Protein AF-A0A380MYH3-F1 (afdb_monomer_lite)

Foldseek 3Di:
DEDAPAVVVLVVVCVVLPPPDDPDPRFDKDFDFDFQFWAKWWDADPVRFIDMDIDTYTHDTQWMDGRNDTSDHDDDDPPPDFDKDWFFWWWQADDLVQQKTWIWGFHDDPVDTDTHIAIEHEDSVLFVVVVVCVVVVQGHHHPVCVVPHFTKTFTFIWGDWDKDWDADPVRDIGIHIYTYTPFTPWIDTHPDTDDNDDDPD

Organism: NCBI:txid279832

Structure (mmCIF, N/CA/C/O backbone):
data_AF-A0A380MYH3-F1
#
_entry.id   AF-A0A380MYH3-F1
#
loop_
_atom_site.group_PDB
_atom_site.id
_atom_site.type_symbol
_atom_site.label_atom_id
_atom_site.label_alt_id
_atom_site.label_comp_id
_atom_site.label_asym_id
_atom_site.label_entity_id
_atom_site.label_seq_id
_atom_site.pdbx_PDB_ins_code
_atom_site.Cartn_x
_atom_site.Cartn_y
_atom_site.Cartn_z
_atom_site.occupancy
_atom_site.B_iso_or_equiv
_atom_site.auth_seq_id
_atom_site.auth_comp_id
_atom_site.auth_asym_id
_atom_site.auth_atom_id
_atom_site.pdbx_PDB_model_num
ATOM 1 N N . MET A 1 1 ? 15.219 -2.018 -4.550 1.00 61.03 1 MET A N 1
ATOM 2 C CA . MET A 1 1 ? 16.222 -3.069 -4.838 1.00 61.03 1 MET A CA 1
ATOM 3 C C . MET A 1 1 ? 15.562 -4.104 -5.730 1.00 61.03 1 MET A C 1
ATOM 5 O O . MET A 1 1 ? 14.463 -4.538 -5.410 1.00 61.03 1 MET A O 1
ATOM 9 N N . VAL A 1 2 ? 16.173 -4.484 -6.849 1.00 66.88 2 VAL A N 1
ATOM 10 C CA . VAL A 1 2 ? 15.647 -5.590 -7.664 1.00 66.88 2 VAL A CA 1
ATOM 11 C C . VAL A 1 2 ? 16.083 -6.882 -6.988 1.00 66.88 2 VAL A C 1
ATOM 13 O O . VAL A 1 2 ? 17.277 -7.057 -6.760 1.00 66.88 2 VAL A O 1
ATOM 16 N N . ALA A 1 3 ? 15.154 -7.757 -6.607 1.00 70.75 3 ALA A N 1
ATOM 17 C CA . ALA A 1 3 ? 15.510 -9.034 -5.979 1.00 70.75 3 ALA A CA 1
ATOM 18 C C . ALA A 1 3 ? 15.224 -10.222 -6.889 1.00 70.75 3 ALA A C 1
ATOM 20 O O . ALA A 1 3 ? 16.013 -11.164 -6.895 1.00 70.75 3 ALA A O 1
ATOM 21 N N . GLY A 1 4 ? 14.152 -10.161 -7.681 1.00 74.38 4 GLY A N 1
ATOM 22 C CA . GLY A 1 4 ? 13.828 -11.222 -8.623 1.00 74.38 4 GLY A CA 1
ATOM 23 C C . GLY A 1 4 ? 14.880 -11.344 -9.718 1.00 74.38 4 GLY A C 1
ATOM 24 O O . GLY A 1 4 ? 15.208 -10.364 -10.389 1.00 74.38 4 GLY A O 1
ATOM 25 N N . GLN A 1 5 ? 15.408 -12.555 -9.901 1.00 79.44 5 GLN A N 1
ATOM 26 C CA . GLN A 1 5 ? 16.371 -12.852 -10.964 1.00 79.44 5 GLN A CA 1
ATOM 27 C C . GLN A 1 5 ? 15.829 -12.543 -12.371 1.00 79.44 5 GLN A C 1
ATOM 29 O O . GLN A 1 5 ? 16.578 -11.940 -13.141 1.00 79.44 5 GLN A O 1
ATOM 34 N N . PRO A 1 6 ? 14.556 -12.844 -12.711 1.00 81.06 6 PRO A N 1
ATOM 35 C CA . PRO A 1 6 ? 13.993 -12.470 -14.011 1.00 81.06 6 PRO A CA 1
ATOM 36 C C . PRO A 1 6 ? 14.033 -10.956 -14.250 1.00 81.06 6 PRO A C 1
ATOM 38 O O . PRO A 1 6 ? 14.596 -10.500 -15.244 1.00 81.06 6 PRO A O 1
ATOM 41 N N . ALA A 1 7 ? 13.553 -10.166 -13.282 1.00 83.81 7 ALA A N 1
ATOM 42 C CA . ALA A 1 7 ? 13.569 -8.708 -13.371 1.00 83.81 7 ALA A CA 1
ATOM 43 C C . ALA A 1 7 ? 14.996 -8.145 -13.478 1.00 83.81 7 ALA A C 1
ATOM 45 O O . ALA A 1 7 ? 15.236 -7.222 -14.251 1.00 83.81 7 ALA A O 1
ATOM 46 N N . LYS A 1 8 ? 15.969 -8.709 -12.744 1.00 85.38 8 LYS A N 1
ATOM 47 C CA . LYS A 1 8 ? 17.379 -8.297 -12.857 1.00 85.38 8 LYS A CA 1
ATOM 48 C C . LYS A 1 8 ? 17.917 -8.517 -14.264 1.00 85.38 8 LYS A C 1
ATOM 50 O O . LYS A 1 8 ? 18.522 -7.602 -14.811 1.00 85.38 8 LYS A O 1
ATOM 55 N N . ARG A 1 9 ? 17.726 -9.714 -14.826 1.00 86.88 9 ARG A N 1
ATOM 56 C CA . ARG A 1 9 ? 18.254 -10.065 -16.151 1.00 86.88 9 ARG A CA 1
ATOM 57 C C . ARG A 1 9 ? 17.672 -9.164 -17.234 1.00 86.88 9 ARG A C 1
ATOM 59 O O . ARG A 1 9 ? 18.447 -8.607 -18.001 1.00 86.88 9 ARG A O 1
ATOM 66 N N . LEU A 1 10 ? 16.354 -8.959 -17.224 1.00 88.06 10 LEU A N 1
ATOM 67 C CA . LEU A 1 10 ? 15.679 -8.072 -18.172 1.00 88.06 10 LEU A CA 1
ATOM 68 C C . LEU A 1 10 ? 16.178 -6.625 -18.066 1.00 88.06 10 LEU A C 1
ATOM 70 O O . LEU A 1 10 ? 16.491 -5.991 -19.066 1.00 88.06 10 LEU A O 1
ATOM 74 N N . LEU A 1 11 ? 16.288 -6.084 -16.850 1.00 89.19 11 LEU A N 1
ATOM 75 C CA . LEU A 1 11 ? 16.780 -4.717 -16.684 1.00 89.19 11 LEU A CA 1
ATOM 76 C C . LEU A 1 11 ? 18.230 -4.588 -17.162 1.00 89.19 11 LEU A C 1
ATOM 78 O O . LEU A 1 11 ? 18.553 -3.625 -17.848 1.00 89.19 11 LEU A O 1
ATOM 82 N N . TRP A 1 12 ? 19.095 -5.556 -16.856 1.00 89.62 12 TRP A N 1
ATOM 83 C CA . TRP A 1 12 ? 20.488 -5.536 -17.305 1.00 89.62 12 TRP A CA 1
ATOM 84 C C . TRP A 1 12 ? 20.651 -5.702 -18.817 1.00 89.62 12 TRP A C 1
ATOM 86 O O . TRP A 1 12 ? 21.539 -5.062 -19.376 1.00 89.62 12 TRP A O 1
ATOM 96 N N . SER A 1 13 ? 19.803 -6.482 -19.496 1.00 91.00 13 SER A N 1
ATOM 97 C CA . SER A 1 13 ? 19.830 -6.556 -20.965 1.00 91.00 13 SER A CA 1
ATOM 98 C C . SER A 1 13 ? 19.426 -5.237 -21.630 1.00 91.00 13 SER A C 1
ATOM 100 O O . SER A 1 13 ? 19.755 -5.013 -22.786 1.00 91.00 13 SER A O 1
ATOM 102 N N . LEU A 1 14 ? 18.755 -4.344 -20.896 1.00 91.69 14 LEU A N 1
ATOM 103 C CA . LEU A 1 14 ? 18.306 -3.032 -21.368 1.00 91.69 14 LEU A CA 1
ATOM 104 C C . LEU A 1 14 ? 19.184 -1.876 -20.875 1.00 91.69 14 LEU A C 1
ATOM 106 O O . LEU A 1 14 ? 18.759 -0.723 -20.927 1.00 91.69 14 LEU A O 1
ATOM 110 N N . LYS A 1 15 ? 20.400 -2.163 -20.391 1.00 89.00 15 LYS A N 1
ATOM 111 C CA . LYS A 1 15 ? 21.307 -1.174 -19.785 1.00 89.00 15 LYS A CA 1
ATOM 112 C C . LYS A 1 15 ? 21.532 0.067 -20.652 1.00 89.00 15 LYS A C 1
ATOM 114 O O . LYS A 1 15 ? 21.560 1.175 -20.128 1.00 89.00 15 LYS A O 1
ATOM 119 N N . GLU A 1 16 ? 21.665 -0.109 -21.962 1.00 87.25 16 GLU A N 1
ATOM 120 C CA . GLU A 1 16 ? 21.898 0.993 -22.907 1.00 87.25 16 GLU A CA 1
ATOM 121 C C . GLU A 1 16 ? 20.680 1.912 -23.067 1.00 87.25 16 GLU A C 1
ATOM 123 O O . GLU A 1 16 ? 20.828 3.086 -23.392 1.00 87.25 16 GLU A O 1
ATOM 128 N N . ARG A 1 17 ? 19.477 1.402 -22.776 1.00 87.19 17 ARG A N 1
ATOM 129 C CA . ARG A 1 17 ? 18.209 2.143 -22.851 1.00 87.19 17 ARG A CA 1
ATOM 130 C C . ARG A 1 17 ? 17.768 2.712 -21.504 1.00 87.19 17 ARG A C 1
ATOM 132 O O . ARG A 1 17 ? 16.675 3.273 -21.418 1.00 87.19 17 ARG A O 1
ATOM 139 N N . TRP A 1 18 ? 18.557 2.526 -20.440 1.00 87.06 18 TRP A N 1
ATOM 140 C CA . TRP A 1 18 ? 18.185 3.008 -19.112 1.00 87.06 18 TRP A CA 1
ATOM 141 C C . TRP A 1 18 ? 17.932 4.518 -19.131 1.00 87.06 18 TRP A C 1
ATOM 143 O O . TRP A 1 18 ? 18.702 5.254 -19.758 1.00 87.06 18 TRP A O 1
ATOM 153 N N . PRO A 1 19 ? 16.890 4.996 -18.423 1.00 80.25 19 PRO A N 1
ATOM 154 C CA . PRO A 1 19 ? 16.614 6.420 -18.339 1.00 80.25 19 PRO A CA 1
ATOM 155 C C . PRO A 1 19 ? 17.842 7.181 -17.832 1.00 80.25 19 PRO A C 1
ATOM 157 O O . PRO A 1 19 ? 18.358 6.888 -16.753 1.00 80.25 19 PRO A O 1
ATOM 160 N N . GLN A 1 20 ? 18.274 8.201 -18.573 1.00 80.19 20 GLN A N 1
ATOM 161 C CA . GLN A 1 20 ? 19.456 9.012 -18.238 1.00 80.19 20 GLN A CA 1
ATOM 162 C C . GLN A 1 20 ? 19.175 10.078 -17.157 1.00 80.19 20 GLN A C 1
ATOM 164 O O . GLN A 1 20 ? 19.931 11.029 -16.983 1.00 80.19 20 GLN A O 1
ATOM 169 N N . GLY A 1 21 ? 18.073 9.928 -16.416 1.00 67.56 21 GLY A N 1
ATOM 170 C CA . GLY A 1 21 ? 17.646 10.837 -15.354 1.00 67.56 21 GLY A CA 1
ATOM 171 C C . GLY A 1 21 ? 16.448 11.718 -15.717 1.00 67.56 21 GLY A C 1
ATOM 172 O O . GLY A 1 21 ? 15.870 11.634 -16.805 1.00 67.56 21 GLY A O 1
ATOM 173 N N . PHE A 1 22 ? 16.057 12.549 -14.749 1.00 56.47 22 PHE A N 1
ATOM 174 C CA . PHE A 1 22 ? 14.926 13.476 -14.841 1.00 56.47 22 PHE A CA 1
ATOM 175 C C . PHE A 1 22 ? 15.184 14.521 -15.947 1.00 56.47 22 PHE A C 1
ATOM 177 O O . PHE A 1 22 ? 16.278 15.075 -16.001 1.00 56.47 22 PHE A O 1
ATOM 184 N N . ASN A 1 23 ? 14.195 14.794 -16.808 1.00 59.06 23 ASN A N 1
ATOM 185 C CA . ASN A 1 23 ? 14.266 15.698 -17.979 1.00 59.06 23 ASN A CA 1
ATOM 186 C C . ASN A 1 23 ? 15.130 15.238 -19.171 1.00 59.06 23 ASN A C 1
ATOM 188 O O . ASN A 1 23 ? 15.374 16.027 -20.083 1.00 59.06 23 ASN A O 1
ATOM 192 N N . SER A 1 24 ? 15.583 13.985 -19.208 1.00 66.81 24 SER A N 1
ATOM 193 C CA . SER A 1 24 ? 16.187 13.440 -20.430 1.00 66.81 24 SER A CA 1
ATOM 194 C C . SER A 1 24 ? 15.117 13.212 -21.510 1.00 66.81 24 SER A C 1
ATOM 196 O O . SER A 1 24 ? 13.992 12.835 -21.188 1.00 66.81 24 SER A O 1
ATOM 198 N N . GLN A 1 25 ? 15.467 13.371 -22.792 1.00 70.88 25 GLN A N 1
ATOM 199 C CA . GLN A 1 25 ? 14.616 12.959 -23.929 1.00 70.88 25 GLN A CA 1
ATOM 200 C C . GLN A 1 25 ? 14.564 11.426 -24.102 1.00 70.88 25 GLN A C 1
ATOM 202 O O . GLN A 1 25 ? 14.269 10.930 -25.184 1.00 70.88 25 GLN A O 1
ATOM 207 N N . SER A 1 26 ? 14.898 10.670 -23.051 1.00 76.06 26 SER A N 1
ATOM 208 C CA . SER A 1 26 ? 14.822 9.213 -23.067 1.00 76.06 26 SER A CA 1
ATOM 209 C C . SER A 1 26 ? 13.379 8.787 -23.307 1.00 76.06 26 SER A C 1
ATOM 211 O O . SER A 1 26 ? 12.451 9.407 -22.777 1.00 76.06 26 SER A O 1
ATOM 213 N N . ASP A 1 27 ? 13.196 7.682 -24.022 1.00 83.75 27 ASP A N 1
ATOM 214 C CA . ASP A 1 27 ? 11.885 7.059 -24.143 1.00 83.75 27 ASP A CA 1
ATOM 215 C C . ASP A 1 27 ? 11.264 6.825 -22.762 1.00 83.75 27 ASP A C 1
ATOM 217 O O . ASP A 1 27 ? 11.937 6.437 -21.801 1.00 83.75 27 ASP A O 1
ATOM 221 N N . ARG A 1 28 ? 9.952 7.039 -22.656 1.00 83.88 28 ARG A N 1
ATOM 222 C CA . ARG A 1 28 ? 9.216 6.775 -21.419 1.00 83.88 28 ARG A CA 1
ATOM 223 C C . ARG A 1 28 ? 9.118 5.270 -21.188 1.00 83.88 28 ARG A C 1
ATOM 225 O O . ARG A 1 28 ? 8.611 4.545 -22.039 1.00 83.88 28 ARG A O 1
ATOM 232 N N . TRP A 1 29 ? 9.533 4.818 -20.009 1.00 87.31 29 TRP A N 1
ATOM 233 C CA . TRP A 1 29 ? 9.337 3.439 -19.568 1.00 87.31 29 TRP A CA 1
ATOM 234 C C . TRP A 1 29 ? 8.008 3.321 -18.819 1.00 87.31 29 TRP A C 1
ATOM 236 O O . TRP A 1 29 ? 7.754 4.075 -17.879 1.00 87.31 29 TRP A O 1
ATOM 246 N N . THR A 1 30 ? 7.175 2.362 -19.212 1.00 85.12 30 THR A N 1
ATOM 247 C CA . THR A 1 30 ? 5.939 1.991 -18.512 1.00 85.12 30 THR A CA 1
ATOM 248 C C . THR A 1 30 ? 5.978 0.495 -18.256 1.00 85.12 30 THR A C 1
ATOM 250 O O . THR A 1 30 ? 6.278 -0.270 -19.165 1.00 85.12 30 THR A O 1
ATOM 253 N N . ALA A 1 31 ? 5.708 0.061 -17.027 1.00 84.88 31 ALA A N 1
ATOM 254 C CA . ALA A 1 31 ? 5.837 -1.342 -16.660 1.00 84.88 31 ALA A CA 1
ATOM 255 C C . ALA A 1 31 ? 4.674 -1.808 -15.790 1.00 84.88 31 ALA A C 1
ATOM 257 O O . ALA A 1 31 ? 4.249 -1.103 -14.876 1.00 84.88 31 ALA A O 1
ATOM 258 N N . ASP A 1 32 ? 4.235 -3.032 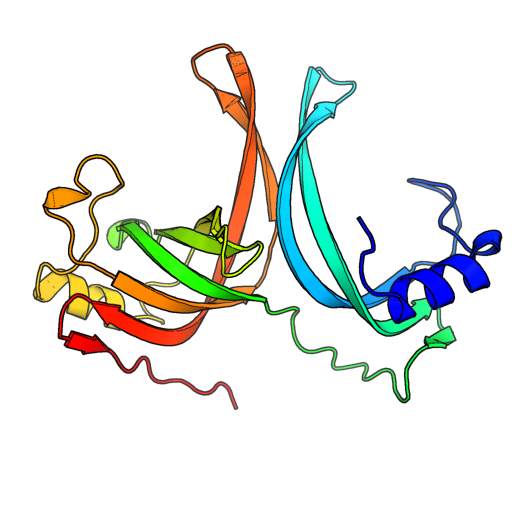-16.052 1.00 83.56 32 ASP A N 1
ATOM 259 C CA . ASP A 1 32 ? 3.407 -3.821 -15.156 1.00 83.56 32 ASP A CA 1
ATOM 260 C C . ASP A 1 32 ? 4.333 -4.696 -14.302 1.00 83.56 32 ASP A C 1
ATOM 262 O O . ASP A 1 32 ? 5.100 -5.512 -14.826 1.00 83.56 32 ASP A O 1
ATOM 266 N N . ILE A 1 33 ? 4.309 -4.493 -12.985 1.00 83.56 33 ILE A N 1
ATOM 267 C CA . ILE A 1 33 ? 5.290 -5.067 -12.067 1.00 83.56 33 ILE A CA 1
ATOM 268 C C . ILE A 1 33 ? 4.640 -5.776 -10.887 1.00 83.56 33 ILE A C 1
ATOM 270 O O . ILE A 1 33 ? 3.653 -5.318 -10.321 1.00 83.56 33 ILE A O 1
ATOM 274 N N . ASN A 1 34 ? 5.297 -6.843 -10.438 1.00 80.88 34 ASN A N 1
ATOM 275 C CA . ASN A 1 34 ? 5.034 -7.445 -9.139 1.00 80.88 34 ASN A CA 1
ATOM 276 C C . ASN A 1 34 ? 6.088 -6.954 -8.150 1.00 80.88 34 ASN A C 1
ATOM 278 O O . ASN A 1 34 ? 7.293 -7.165 -8.346 1.00 80.88 34 ASN A O 1
ATOM 282 N N . ILE A 1 35 ? 5.633 -6.342 -7.061 1.00 80.25 35 ILE A N 1
ATOM 283 C CA . ILE A 1 35 ? 6.483 -5.980 -5.930 1.00 80.25 35 ILE A CA 1
ATOM 284 C C . ILE A 1 35 ? 6.247 -6.945 -4.774 1.00 80.25 35 ILE A C 1
ATOM 286 O O . 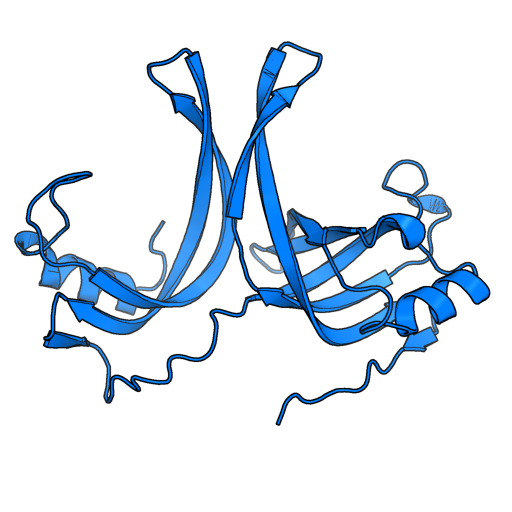ILE A 1 35 ? 5.135 -7.399 -4.538 1.00 80.25 35 ILE A O 1
ATOM 290 N N . GLY A 1 36 ? 7.321 -7.277 -4.069 1.00 76.31 36 GLY A N 1
ATOM 291 C CA . GLY A 1 36 ? 7.302 -8.193 -2.930 1.00 76.31 36 GLY A CA 1
ATOM 292 C C . GLY A 1 36 ? 7.603 -7.518 -1.607 1.00 76.31 36 GLY A C 1
ATOM 293 O O . GLY A 1 36 ? 7.840 -8.228 -0.639 1.00 76.31 36 GLY A O 1
ATOM 294 N N . SER A 1 37 ? 7.754 -6.196 -1.620 1.00 79.88 37 SER A N 1
ATOM 295 C CA . SER A 1 37 ? 7.904 -5.343 -0.446 1.00 79.88 37 SER A CA 1
ATOM 296 C C . SER A 1 37 ? 7.643 -3.898 -0.863 1.00 79.88 37 SER A C 1
ATOM 298 O O . SER A 1 37 ? 7.995 -3.516 -1.989 1.00 79.88 37 SER A O 1
ATOM 300 N N . LEU A 1 38 ? 7.082 -3.096 0.037 1.00 86.56 38 LEU A N 1
ATOM 301 C CA . LEU A 1 38 ? 6.830 -1.674 -0.181 1.00 86.56 38 LEU A CA 1
ATOM 302 C C . LEU A 1 38 ? 7.281 -0.899 1.053 1.00 86.56 38 LEU A C 1
ATOM 304 O O . LEU A 1 38 ? 6.895 -1.202 2.173 1.00 86.56 38 LEU A O 1
ATOM 308 N N . SER A 1 39 ? 8.088 0.131 0.843 1.00 88.50 39 SER A N 1
ATOM 309 C CA . SER A 1 39 ? 8.558 1.027 1.892 1.00 88.50 39 SER A CA 1
ATOM 310 C C . SER A 1 39 ? 8.696 2.450 1.364 1.00 88.50 39 SER A C 1
ATOM 312 O O . SER A 1 39 ? 8.434 2.737 0.195 1.00 88.50 39 SER A O 1
ATOM 314 N N . VAL A 1 40 ? 9.084 3.377 2.233 1.00 92.75 40 VAL A N 1
ATOM 315 C CA . VAL A 1 40 ? 9.269 4.781 1.868 1.00 92.75 40 VAL A CA 1
ATOM 316 C C . VAL A 1 40 ? 10.518 5.331 2.530 1.00 92.75 40 VAL A C 1
ATOM 318 O O . VAL A 1 40 ? 10.883 4.925 3.631 1.00 92.75 40 VAL A O 1
ATOM 321 N N . ALA A 1 41 ? 11.188 6.259 1.856 1.00 92.88 41 ALA A N 1
ATOM 322 C CA . ALA A 1 41 ? 12.277 7.019 2.448 1.00 92.88 41 ALA A CA 1
ATOM 323 C C . ALA A 1 41 ? 12.114 8.508 2.167 1.00 92.88 41 ALA A C 1
ATOM 325 O O . ALA A 1 41 ? 11.670 8.897 1.084 1.00 92.88 41 ALA A O 1
ATOM 326 N N . SER A 1 42 ? 12.510 9.322 3.140 1.00 94.75 42 SER A N 1
ATOM 327 C CA . SER A 1 42 ? 12.677 10.759 2.970 1.00 94.75 42 SER A CA 1
ATOM 328 C C . SER A 1 42 ? 14.006 11.070 2.281 1.00 94.75 42 SER A C 1
ATOM 330 O O . SER A 1 42 ? 14.958 10.286 2.321 1.00 94.75 42 SER A O 1
ATOM 332 N N . PHE A 1 43 ? 14.069 12.230 1.636 1.00 92.88 43 PHE A N 1
ATOM 333 C CA . PHE A 1 43 ? 15.305 12.818 1.134 1.00 92.88 43 PHE A CA 1
ATOM 334 C C . PHE A 1 43 ? 15.225 14.345 1.188 1.00 92.88 43 PHE A C 1
ATOM 336 O O . PHE A 1 43 ? 14.141 14.922 1.268 1.00 92.88 43 PHE A O 1
ATOM 343 N N . ASN A 1 44 ? 16.377 15.007 1.122 1.00 93.19 44 ASN A N 1
ATOM 344 C CA . ASN A 1 44 ? 16.447 16.465 1.103 1.00 93.19 44 ASN A CA 1
ATOM 345 C C . ASN A 1 44 ? 16.325 16.972 -0.330 1.00 93.19 44 ASN A C 1
ATOM 347 O O . ASN A 1 44 ? 17.136 16.613 -1.187 1.00 93.19 44 ASN A O 1
ATOM 351 N N . LYS A 1 45 ? 15.332 17.820 -0.596 1.00 90.88 45 LYS A N 1
ATOM 352 C CA . LYS A 1 45 ? 15.276 18.562 -1.854 1.00 90.88 45 LYS A CA 1
ATOM 353 C C . LYS A 1 45 ? 16.254 19.741 -1.810 1.00 90.88 45 LYS A C 1
ATOM 355 O O . LYS A 1 45 ? 16.582 20.259 -0.744 1.00 90.88 45 LYS A O 1
ATOM 360 N N . LYS A 1 46 ? 16.670 20.218 -2.988 1.00 88.94 46 LYS A N 1
ATOM 361 C CA . LYS A 1 46 ? 17.561 21.388 -3.121 1.00 88.94 46 LYS A CA 1
ATOM 362 C C . LYS A 1 46 ? 16.967 22.674 -2.533 1.00 88.94 46 LYS A C 1
ATOM 364 O O . LYS A 1 46 ? 17.716 23.520 -2.070 1.00 88.94 46 LYS A O 1
ATOM 369 N N . ASN A 1 47 ? 15.640 22.808 -2.534 1.00 89.81 47 ASN A N 1
ATOM 370 C CA . ASN A 1 47 ? 14.920 23.951 -1.963 1.00 89.81 47 ASN A CA 1
ATOM 371 C C . ASN A 1 47 ? 14.739 23.865 -0.430 1.00 89.81 47 ASN A C 1
ATOM 373 O O . ASN A 1 47 ? 14.020 24.679 0.136 1.00 89.81 47 ASN A O 1
ATOM 377 N N . GLY A 1 48 ? 15.342 22.878 0.247 1.00 87.00 48 GLY A N 1
ATOM 378 C CA . GLY A 1 48 ? 15.241 22.702 1.701 1.00 87.00 48 GLY A CA 1
ATOM 379 C C . GLY A 1 48 ? 13.974 21.985 2.184 1.00 87.00 48 GLY A C 1
ATOM 380 O O . GLY A 1 48 ? 13.854 21.697 3.377 1.00 87.00 48 GLY A O 1
ATOM 381 N N . GLU A 1 49 ? 13.046 21.650 1.284 1.00 91.88 49 GLU A N 1
ATOM 382 C CA . GLU A 1 49 ? 11.882 20.824 1.606 1.00 91.88 49 GLU A CA 1
ATOM 383 C C . GLU A 1 49 ? 12.245 19.341 1.749 1.00 91.88 49 GLU A C 1
ATOM 385 O O . GLU A 1 49 ? 13.233 18.844 1.196 1.00 91.88 49 GLU A O 1
ATOM 390 N N . VAL A 1 50 ? 11.376 18.599 2.436 1.00 95.19 50 VAL A N 1
ATOM 391 C CA . VAL A 1 50 ? 11.482 17.143 2.545 1.00 95.19 50 VAL A CA 1
ATOM 392 C C . VAL A 1 50 ? 10.793 16.498 1.347 1.00 95.19 50 VAL A C 1
ATOM 394 O O . VAL A 1 50 ? 9.588 16.631 1.147 1.00 95.19 50 VAL A O 1
ATOM 397 N N . GLY A 1 51 ? 11.568 15.793 0.531 1.00 94.56 51 GLY A N 1
ATOM 398 C CA . GLY A 1 51 ? 11.059 14.896 -0.496 1.00 94.56 51 GLY A CA 1
ATOM 399 C C . GLY A 1 51 ? 10.807 13.501 0.067 1.00 94.56 51 GLY A C 1
ATOM 400 O O . GLY A 1 51 ? 11.326 13.138 1.125 1.00 94.56 51 GLY A O 1
ATOM 401 N N . ALA A 1 52 ? 10.031 12.698 -0.654 1.00 95.81 52 ALA A N 1
ATOM 402 C CA . ALA A 1 52 ? 9.859 11.287 -0.345 1.00 95.81 52 ALA A CA 1
ATOM 403 C C . ALA A 1 52 ? 9.821 10.444 -1.614 1.00 95.81 52 ALA A C 1
ATOM 405 O O . ALA A 1 52 ? 9.427 10.913 -2.680 1.00 95.81 52 ALA A O 1
ATOM 406 N N . VAL A 1 53 ? 10.250 9.194 -1.485 1.00 91.94 53 VAL A N 1
ATOM 407 C CA . VAL A 1 53 ? 10.283 8.231 -2.582 1.00 91.94 53 VAL A CA 1
ATOM 408 C C . VAL A 1 53 ? 9.792 6.875 -2.095 1.00 91.94 53 VAL A C 1
ATOM 410 O O . VAL A 1 53 ? 10.184 6.415 -1.017 1.00 91.94 53 VAL A O 1
ATOM 413 N N . LEU A 1 54 ? 8.939 6.232 -2.897 1.00 90.25 54 LEU A N 1
ATOM 414 C CA . LEU A 1 54 ? 8.564 4.840 -2.681 1.00 90.25 54 LEU A CA 1
ATOM 415 C C . LEU A 1 54 ? 9.762 3.941 -2.986 1.00 90.25 54 LEU A C 1
ATOM 417 O O . LEU A 1 54 ? 10.462 4.096 -3.987 1.00 90.25 54 LEU A O 1
ATOM 421 N N . LYS A 1 55 ? 9.999 2.988 -2.099 1.00 87.44 55 LYS A N 1
ATOM 422 C CA . LYS A 1 55 ? 11.012 1.950 -2.226 1.00 87.44 55 LYS A CA 1
ATOM 423 C C . LYS A 1 55 ? 10.322 0.599 -2.185 1.00 87.44 55 LYS A C 1
ATOM 425 O O . LYS A 1 55 ? 9.209 0.456 -1.698 1.00 87.44 55 LYS A O 1
ATOM 430 N N . GLY A 1 56 ? 10.999 -0.412 -2.702 1.00 83.12 56 GLY A N 1
ATOM 431 C CA . GLY A 1 56 ? 10.452 -1.753 -2.685 1.00 83.12 56 GLY A CA 1
ATOM 432 C C . GLY A 1 56 ? 11.380 -2.780 -3.292 1.00 83.12 56 GLY A C 1
ATOM 433 O O . GLY A 1 56 ? 12.494 -2.476 -3.758 1.00 83.12 56 GLY A O 1
ATOM 434 N N . ARG A 1 57 ? 10.886 -4.012 -3.267 1.00 82.69 57 ARG A N 1
ATOM 435 C CA . ARG A 1 57 ? 11.529 -5.179 -3.845 1.00 82.69 57 ARG A CA 1
ATOM 436 C C . ARG A 1 57 ? 10.797 -5.571 -5.115 1.00 82.69 57 ARG A C 1
ATOM 438 O O . ARG A 1 57 ? 9.734 -6.178 -5.055 1.00 82.69 57 ARG A O 1
ATOM 445 N N . LEU A 1 58 ? 11.390 -5.246 -6.259 1.00 84.88 58 LEU A N 1
ATOM 446 C CA . LEU A 1 58 ? 10.874 -5.689 -7.550 1.00 84.88 58 LEU A CA 1
ATOM 447 C C . LEU A 1 58 ? 11.095 -7.204 -7.677 1.00 84.88 58 LEU A C 1
ATOM 449 O O . LEU A 1 58 ? 12.242 -7.672 -7.625 1.00 84.88 58 LEU A O 1
ATOM 453 N N . LEU A 1 59 ? 9.997 -7.952 -7.794 1.00 80.94 59 LEU A N 1
ATOM 454 C CA . LEU A 1 59 ? 9.999 -9.402 -7.985 1.00 80.94 59 LEU A CA 1
ATOM 455 C C . LEU A 1 59 ? 9.969 -9.752 -9.463 1.00 80.94 59 LEU A C 1
ATOM 457 O O . LEU A 1 59 ? 10.776 -10.557 -9.919 1.00 80.94 59 LEU A O 1
ATOM 461 N N . ASN A 1 60 ? 9.046 -9.146 -10.201 1.00 83.00 60 ASN A N 1
ATOM 462 C CA . ASN A 1 60 ? 8.855 -9.457 -11.604 1.00 83.00 60 ASN A CA 1
ATOM 463 C C . ASN A 1 60 ? 8.414 -8.227 -12.388 1.00 83.00 60 ASN A C 1
ATOM 465 O O . ASN A 1 60 ? 7.751 -7.348 -11.840 1.00 83.00 60 ASN A O 1
ATOM 469 N N . ILE A 1 61 ? 8.757 -8.208 -13.669 1.00 87.62 61 ILE A N 1
ATOM 470 C CA . ILE A 1 61 ? 8.184 -7.304 -14.659 1.00 87.62 61 ILE A CA 1
ATOM 471 C C . ILE A 1 61 ? 7.346 -8.201 -15.565 1.00 87.62 61 ILE A C 1
ATOM 473 O O . ILE A 1 61 ? 7.900 -9.067 -16.235 1.00 87.62 61 ILE A O 1
ATOM 477 N N . ARG A 1 62 ? 6.021 -8.061 -15.501 1.00 85.31 62 ARG A N 1
ATOM 478 C CA . ARG A 1 62 ? 5.091 -8.849 -16.318 1.00 85.31 62 ARG A CA 1
ATOM 479 C C . ARG A 1 62 ? 5.068 -8.323 -17.745 1.00 85.31 62 ARG A C 1
ATOM 481 O O . ARG A 1 62 ? 5.213 -9.103 -18.675 1.00 85.31 62 ARG A O 1
ATOM 488 N N . ASN A 1 63 ? 4.971 -7.002 -17.881 1.00 87.56 63 ASN A N 1
ATOM 489 C CA . ASN A 1 63 ? 5.023 -6.305 -19.159 1.00 87.56 63 ASN A CA 1
ATOM 490 C C . ASN A 1 63 ? 5.902 -5.050 -19.037 1.00 87.56 63 ASN A C 1
ATOM 492 O O . ASN A 1 63 ? 5.884 -4.381 -18.001 1.00 87.56 63 ASN A O 1
ATOM 496 N N . LEU A 1 64 ? 6.650 -4.706 -20.086 1.00 90.00 64 LEU A N 1
ATOM 497 C CA . LEU A 1 64 ? 7.480 -3.500 -20.162 1.00 90.00 64 LEU A CA 1
ATOM 498 C C . LEU A 1 64 ? 7.355 -2.840 -21.531 1.00 90.00 64 LEU A C 1
ATOM 500 O O . LEU A 1 64 ? 7.751 -3.425 -22.535 1.00 90.00 64 LEU A O 1
ATOM 504 N N . LYS A 1 65 ? 6.901 -1.589 -21.547 1.00 89.81 65 LYS A N 1
ATOM 505 C CA . LYS A 1 65 ? 6.839 -0.735 -22.729 1.00 89.81 65 LYS A CA 1
ATOM 506 C C . LYS A 1 65 ? 7.875 0.384 -22.636 1.00 89.81 65 LYS A C 1
ATOM 508 O O . LYS A 1 65 ? 7.945 1.076 -21.617 1.00 89.81 65 LYS A O 1
ATOM 513 N N . ILE A 1 66 ? 8.666 0.570 -23.690 1.00 90.25 66 ILE A N 1
ATOM 514 C CA . ILE A 1 66 ? 9.613 1.683 -23.838 1.00 90.25 66 ILE A CA 1
ATOM 515 C C . ILE A 1 66 ? 9.174 2.507 -25.050 1.00 90.25 66 ILE A C 1
ATOM 517 O O . ILE A 1 66 ? 9.194 2.026 -26.180 1.00 90.25 66 ILE A O 1
ATOM 521 N N . GLY A 1 67 ? 8.712 3.735 -24.812 1.00 86.44 67 GLY A N 1
ATOM 522 C CA . GLY A 1 67 ? 8.048 4.527 -25.847 1.00 86.44 67 GLY A CA 1
ATOM 523 C C . GLY A 1 67 ? 6.782 3.813 -26.329 1.00 86.44 67 GLY A C 1
ATOM 524 O O . GLY A 1 67 ? 5.855 3.604 -25.546 1.00 86.44 67 GLY A O 1
ATOM 525 N N . ASN A 1 68 ? 6.758 3.408 -27.601 1.00 86.00 68 ASN A N 1
ATOM 526 C CA . ASN A 1 68 ? 5.662 2.631 -28.192 1.00 86.00 68 ASN A CA 1
ATOM 527 C C . ASN A 1 68 ? 5.956 1.126 -28.315 1.00 86.00 68 ASN A C 1
ATOM 529 O O . ASN A 1 68 ? 5.063 0.368 -28.680 1.00 86.00 68 ASN A O 1
ATOM 533 N N . GLU A 1 69 ? 7.168 0.686 -27.985 1.00 89.38 69 GLU A N 1
ATOM 534 C CA . GLU A 1 69 ? 7.630 -0.689 -28.168 1.00 89.38 69 GLU A CA 1
ATOM 535 C C . GLU A 1 69 ? 7.355 -1.543 -26.923 1.00 89.38 69 GLU A C 1
ATOM 537 O O . GLU A 1 69 ? 7.738 -1.161 -25.814 1.00 89.38 69 GLU A O 1
ATOM 542 N N . LEU A 1 70 ? 6.732 -2.713 -27.101 1.00 89.00 70 LEU A N 1
ATOM 543 C CA . LEU A 1 70 ? 6.630 -3.741 -26.063 1.00 89.00 70 LEU A CA 1
ATOM 544 C C . LEU A 1 70 ? 7.930 -4.553 -26.030 1.00 89.00 70 LEU A C 1
ATOM 546 O O . LEU A 1 70 ? 8.203 -5.345 -26.924 1.00 89.00 70 LEU A O 1
ATOM 550 N N . VAL A 1 71 ? 8.732 -4.336 -24.994 1.00 90.19 71 VAL A N 1
ATOM 551 C CA . VAL A 1 71 ? 10.084 -4.898 -24.852 1.00 90.19 71 VAL A CA 1
ATOM 552 C C . VAL A 1 71 ? 10.083 -6.198 -24.044 1.00 90.19 71 VAL A C 1
ATOM 554 O O . VAL A 1 71 ? 10.986 -7.022 -24.178 1.00 90.19 71 VAL A O 1
ATOM 557 N N . ALA A 1 72 ? 9.080 -6.397 -23.189 1.00 87.44 72 ALA A N 1
ATOM 558 C CA . ALA A 1 72 ? 8.856 -7.653 -22.479 1.00 87.44 72 ALA A CA 1
ATOM 559 C C . ALA A 1 72 ? 7.370 -7.847 -22.174 1.00 87.44 72 ALA A C 1
ATOM 561 O O . ALA A 1 72 ? 6.675 -6.865 -21.913 1.00 87.44 72 ALA A O 1
ATOM 562 N N . GLY A 1 73 ? 6.932 -9.105 -22.134 1.00 84.50 73 GLY A N 1
ATOM 563 C CA . GLY A 1 73 ? 5.525 -9.482 -21.992 1.00 84.50 73 GLY A CA 1
ATOM 564 C C . GLY A 1 73 ? 4.932 -9.992 -23.305 1.00 84.50 73 GLY A C 1
ATOM 565 O O . GLY A 1 73 ? 5.560 -9.876 -24.355 1.00 84.50 73 GLY A O 1
ATOM 566 N N . GLU A 1 74 ? 3.748 -10.594 -23.232 1.00 79.38 74 GLU A N 1
ATOM 567 C CA . GLU A 1 74 ? 3.070 -11.173 -24.404 1.00 79.38 74 GLU A CA 1
ATOM 568 C C . GLU A 1 74 ? 2.164 -10.151 -25.098 1.00 79.38 74 GLU A C 1
ATOM 570 O O . GLU A 1 74 ? 2.124 -10.093 -26.323 1.00 79.38 74 GLU A O 1
ATOM 575 N N . GLU A 1 75 ? 1.486 -9.299 -24.325 1.00 77.12 75 GLU A N 1
ATOM 576 C CA . GLU A 1 75 ? 0.557 -8.303 -24.849 1.00 77.12 75 GLU A CA 1
ATOM 577 C C . GLU A 1 75 ? 0.514 -7.068 -23.943 1.00 77.12 75 GLU A C 1
ATOM 579 O O . GLU A 1 75 ? 0.470 -7.163 -22.713 1.00 77.12 75 GLU A O 1
ATOM 584 N N . TRP A 1 76 ? 0.509 -5.886 -24.560 1.00 73.56 76 TRP A N 1
ATOM 585 C CA . TRP A 1 76 ? 0.261 -4.635 -23.857 1.00 73.56 76 TRP A CA 1
ATOM 586 C C . TRP A 1 76 ? -1.211 -4.274 -24.001 1.00 73.56 76 TRP A C 1
ATOM 588 O O . TRP A 1 76 ? -1.607 -3.653 -24.985 1.00 73.56 76 TRP A O 1
ATOM 598 N N . ASN A 1 77 ? -2.021 -4.653 -23.018 1.00 68.44 77 ASN A N 1
ATOM 599 C CA . ASN A 1 77 ? -3.404 -4.207 -22.989 1.00 68.44 77 ASN A CA 1
ATOM 600 C C . ASN A 1 77 ? -3.437 -2.689 -22.734 1.00 68.44 77 ASN A C 1
ATOM 602 O O . ASN A 1 77 ? -2.945 -2.224 -21.705 1.00 68.44 77 ASN A O 1
ATOM 606 N N . GLU A 1 78 ? -3.994 -1.905 -23.663 1.00 66.50 78 GLU A N 1
ATOM 607 C CA . GLU A 1 78 ? -4.185 -0.461 -23.463 1.00 66.50 78 GLU A CA 1
ATOM 608 C C . GLU A 1 78 ? -5.147 -0.163 -22.304 1.00 66.50 78 GLU A C 1
ATOM 610 O O . GLU A 1 78 ? -5.013 0.867 -21.641 1.00 66.50 78 GLU A O 1
ATOM 615 N N . GLN A 1 79 ? -6.043 -1.101 -21.984 1.00 64.88 79 GLN A N 1
ATOM 616 C CA . GLN A 1 79 ? -6.782 -1.140 -20.726 1.00 64.88 79 GLN A CA 1
ATOM 617 C C . GLN A 1 79 ? -5.891 -1.739 -19.635 1.00 64.88 79 GLN A C 1
ATOM 619 O O . GLN A 1 79 ? -6.114 -2.846 -19.145 1.00 64.88 79 GLN A O 1
ATOM 624 N N . ILE A 1 80 ? -4.840 -1.011 -19.259 1.00 59.91 80 ILE A N 1
ATOM 625 C CA . ILE A 1 80 ? -4.067 -1.356 -18.067 1.00 59.91 80 ILE A CA 1
ATOM 626 C C . ILE A 1 80 ? -5.016 -1.153 -16.878 1.00 59.91 80 ILE A C 1
ATOM 628 O O . ILE A 1 80 ? -5.443 -0.015 -16.659 1.00 59.91 80 ILE A O 1
ATOM 632 N N . PRO A 1 81 ? -5.376 -2.204 -16.115 1.00 63.72 81 PRO A N 1
ATOM 633 C CA . PRO A 1 81 ? -6.181 -2.016 -14.916 1.00 63.72 81 PRO A CA 1
ATOM 634 C C . PRO A 1 81 ? -5.454 -1.048 -13.983 1.00 63.72 81 PRO A C 1
ATOM 636 O O . PRO A 1 81 ? -4.218 -1.045 -13.936 1.00 63.72 81 PRO A O 1
ATOM 639 N N . GLU A 1 82 ? -6.201 -0.223 -13.244 1.00 69.44 82 GLU A N 1
ATOM 640 C CA . GLU A 1 82 ? -5.572 0.697 -12.299 1.00 69.44 82 GLU A CA 1
ATOM 641 C C . GLU A 1 82 ? -4.597 -0.073 -11.393 1.00 69.44 82 GLU A C 1
ATOM 643 O O . GLU A 1 82 ? -4.971 -1.119 -10.843 1.00 69.44 82 GLU A O 1
ATOM 648 N N . PRO A 1 83 ? -3.345 0.406 -11.235 1.00 71.38 83 PRO A N 1
ATOM 649 C CA . PRO A 1 83 ? -2.376 -0.249 -10.377 1.00 71.38 83 PRO A CA 1
ATOM 650 C C . PRO A 1 83 ? -2.959 -0.439 -8.982 1.00 71.38 83 PRO A C 1
ATOM 652 O O . PRO A 1 83 ? -3.209 0.528 -8.257 1.00 71.38 83 PRO A O 1
ATOM 655 N N . SER A 1 84 ? -3.164 -1.701 -8.616 1.00 80.81 84 SER A N 1
ATOM 656 C CA . SER A 1 84 ? -3.690 -2.079 -7.316 1.00 80.81 84 SER A CA 1
ATOM 657 C C . SER A 1 84 ? -2.631 -2.808 -6.505 1.00 80.81 84 SER A C 1
ATOM 659 O O . SER A 1 84 ? -1.835 -3.601 -7.009 1.00 80.81 84 SER A O 1
ATOM 661 N N . TYR A 1 85 ? -2.605 -2.505 -5.216 1.00 85.25 85 TYR A N 1
ATOM 662 C CA . TYR A 1 85 ? -1.744 -3.135 -4.239 1.00 85.25 85 TYR A CA 1
ATOM 663 C C . TYR A 1 85 ? -2.606 -3.890 -3.242 1.00 85.25 85 TYR A C 1
ATOM 665 O O . TYR A 1 85 ? -3.400 -3.295 -2.513 1.00 85.25 85 TYR A O 1
ATOM 673 N N . HIS A 1 86 ? -2.458 -5.210 -3.220 1.00 87.81 86 HIS A N 1
ATOM 674 C CA . HIS A 1 86 ? -3.164 -6.063 -2.275 1.00 87.81 86 HIS A CA 1
ATOM 675 C C . HIS A 1 86 ? -2.352 -6.179 -0.985 1.00 87.81 86 HIS A C 1
ATOM 677 O O . HIS A 1 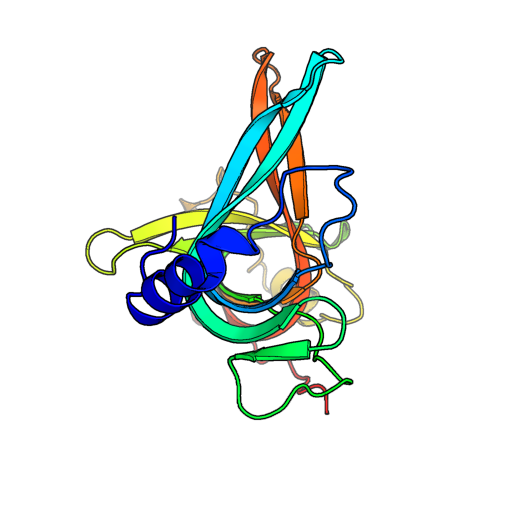86 ? -1.345 -6.882 -0.921 1.00 87.81 86 HIS A O 1
ATOM 683 N N . ALA A 1 87 ? -2.790 -5.448 0.034 1.00 86.12 87 ALA A N 1
ATOM 684 C CA . ALA A 1 87 ? -2.125 -5.335 1.317 1.00 86.12 87 ALA A CA 1
ATOM 685 C C . ALA A 1 87 ? -2.712 -6.338 2.314 1.00 86.12 87 ALA A C 1
ATOM 687 O O . ALA A 1 87 ? -3.857 -6.192 2.742 1.00 86.12 87 ALA A O 1
ATOM 688 N N . ILE A 1 88 ? -1.914 -7.328 2.719 1.00 89.94 88 ILE A N 1
ATOM 689 C CA . ILE A 1 88 ? -2.213 -8.152 3.895 1.00 89.94 88 ILE A CA 1
ATOM 690 C C . ILE A 1 88 ? -1.758 -7.355 5.115 1.00 89.94 88 ILE A C 1
ATOM 692 O O . ILE A 1 88 ? -0.577 -7.027 5.239 1.00 89.94 88 ILE A O 1
ATOM 696 N N . SER A 1 89 ? -2.686 -6.973 5.986 1.00 92.44 89 SER A N 1
ATOM 697 C CA . SER A 1 89 ? -2.399 -5.949 6.987 1.00 92.44 89 SER A CA 1
ATOM 698 C C . SER A 1 89 ? -3.219 -6.060 8.262 1.00 92.44 89 SER A C 1
ATOM 700 O O . SER A 1 89 ? -4.295 -6.655 8.295 1.00 92.44 89 SER A O 1
ATOM 702 N N . TYR A 1 90 ? -2.708 -5.420 9.310 1.00 93.12 90 TYR A N 1
ATOM 703 C CA . TYR A 1 90 ? -3.461 -5.115 10.519 1.00 93.12 90 TYR A CA 1
ATOM 704 C C . TYR A 1 90 ? -3.947 -3.668 10.483 1.00 93.12 90 TYR A C 1
ATOM 706 O O . TYR A 1 90 ? -3.169 -2.759 10.175 1.00 93.12 90 TYR A O 1
ATOM 714 N N . LEU A 1 91 ? -5.215 -3.442 10.819 1.00 94.00 91 LEU A N 1
ATOM 715 C CA . LEU A 1 91 ? -5.768 -2.099 10.973 1.00 94.00 91 LEU A CA 1
ATOM 716 C C . LEU A 1 91 ? -5.458 -1.595 12.389 1.00 94.00 91 LEU A C 1
ATOM 718 O O . LEU A 1 91 ? -5.916 -2.165 13.373 1.00 94.00 91 LEU A O 1
ATOM 722 N N . ASN A 1 92 ? -4.661 -0.531 12.492 1.00 92.75 92 ASN A N 1
ATOM 723 C CA . ASN A 1 92 ? -4.217 0.012 13.782 1.00 92.75 92 ASN A CA 1
ATOM 724 C C . ASN A 1 92 ? -5.061 1.195 14.254 1.00 92.75 92 ASN A C 1
ATOM 726 O O . ASN A 1 92 ? -5.117 1.473 15.450 1.00 92.75 92 ASN A O 1
ATOM 730 N N . ASP A 1 93 ? -5.626 1.945 13.314 1.00 94.62 93 ASP A N 1
ATOM 731 C CA . ASP A 1 93 ? -6.420 3.140 13.575 1.00 94.62 93 ASP A CA 1
ATOM 732 C C . ASP A 1 93 ? -7.468 3.283 12.479 1.00 94.62 93 ASP A C 1
ATOM 734 O O . ASP A 1 93 ? -7.136 3.142 11.299 1.00 94.62 93 ASP A O 1
ATOM 738 N N . CYS A 1 94 ? -8.701 3.585 12.860 1.00 93.94 94 CYS A N 1
ATOM 739 C CA . CYS A 1 94 ? -9.730 3.986 11.922 1.00 93.94 94 CYS A CA 1
ATOM 740 C C . CYS A 1 94 ? -10.470 5.210 12.444 1.00 93.94 94 CYS A C 1
ATOM 742 O O . CYS A 1 94 ? -11.177 5.157 13.448 1.00 93.94 94 CYS A O 1
ATOM 744 N N . ASN A 1 95 ? -10.363 6.305 11.698 1.00 92.38 95 ASN A N 1
ATOM 745 C CA . ASN A 1 95 ? -11.168 7.492 11.904 1.00 92.38 95 ASN A CA 1
ATOM 746 C C . ASN A 1 95 ? -12.244 7.540 10.817 1.00 92.38 95 ASN A C 1
ATOM 748 O O . ASN A 1 95 ? -11.994 8.022 9.711 1.00 92.38 95 ASN A O 1
ATOM 752 N N . PHE A 1 96 ? -13.422 7.000 11.138 1.00 90.12 96 PHE A N 1
ATOM 753 C CA . PHE A 1 96 ? -14.535 6.909 10.194 1.00 90.12 96 PHE A CA 1
ATOM 754 C C . PHE A 1 96 ? -15.013 8.290 9.733 1.00 90.12 96 PHE A C 1
ATOM 756 O O . PHE A 1 96 ? -15.133 8.523 8.534 1.00 90.12 96 PHE A O 1
ATOM 763 N N . ASP A 1 97 ? -15.148 9.241 10.660 1.00 88.25 97 ASP A N 1
ATOM 764 C CA . ASP A 1 97 ? -15.607 10.604 10.359 1.00 88.25 97 ASP A CA 1
ATOM 765 C C . ASP A 1 97 ? -14.674 11.342 9.387 1.00 88.25 97 ASP A C 1
ATOM 767 O O . ASP A 1 97 ? -15.109 12.169 8.590 1.00 88.25 97 ASP A O 1
ATOM 771 N N . LYS A 1 98 ? -13.372 11.033 9.429 1.00 92.31 98 LYS A N 1
ATOM 772 C CA . LYS A 1 98 ? -12.361 11.578 8.508 1.00 92.31 98 LYS A CA 1
ATOM 773 C C . LYS A 1 98 ? -12.088 10.679 7.305 1.00 92.31 98 LYS A C 1
ATOM 775 O O . LYS A 1 98 ? -11.181 10.982 6.535 1.00 92.31 98 LYS A O 1
ATOM 780 N N . SER A 1 99 ? -12.825 9.577 7.175 1.00 94.06 99 SER A N 1
ATOM 781 C CA . SER A 1 99 ? -12.642 8.540 6.158 1.00 94.06 99 SER A CA 1
ATOM 782 C C . SER A 1 99 ? -11.175 8.122 5.987 1.00 94.06 99 SER A C 1
ATOM 784 O O . SER A 1 99 ? -10.612 8.118 4.891 1.00 94.06 99 SER A O 1
ATOM 786 N N . PHE A 1 100 ? -10.538 7.803 7.117 1.00 95.31 100 PHE A N 1
ATOM 787 C CA . PHE A 1 100 ? -9.106 7.546 7.209 1.00 95.31 100 PHE A CA 1
ATOM 788 C C . PHE A 1 100 ? -8.787 6.264 7.986 1.00 95.31 100 PHE A C 1
ATOM 790 O O . PHE A 1 100 ? -9.315 6.035 9.075 1.00 95.31 100 PHE A O 1
ATOM 797 N N . LEU A 1 101 ? -7.844 5.478 7.468 1.00 94.81 101 LEU A N 1
ATOM 798 C CA . LEU A 1 101 ? -7.274 4.293 8.102 1.00 94.81 101 LEU A CA 1
ATOM 799 C C . LEU A 1 101 ? -5.763 4.443 8.254 1.00 94.81 101 LEU A C 1
ATOM 801 O O . LEU A 1 101 ? -5.071 4.965 7.375 1.00 94.81 101 LEU A O 1
ATOM 805 N N . LYS A 1 102 ? -5.228 3.855 9.321 1.00 95.19 102 LYS A N 1
ATOM 806 C CA . LYS A 1 102 ? -3.804 3.554 9.435 1.00 95.19 102 LYS A CA 1
ATOM 807 C C . LYS A 1 102 ? -3.606 2.054 9.547 1.00 95.19 102 LYS A C 1
ATOM 809 O O . LYS A 1 102 ? -3.980 1.445 10.550 1.00 95.19 102 LYS A O 1
ATOM 814 N N . ILE A 1 103 ? -2.953 1.471 8.551 1.00 94.38 103 ILE A N 1
ATOM 815 C CA . ILE A 1 103 ? -2.697 0.030 8.489 1.00 94.38 103 ILE A CA 1
ATOM 816 C C . ILE A 1 103 ? -1.206 -0.268 8.638 1.00 94.38 103 ILE A C 1
ATOM 818 O O . ILE A 1 103 ? -0.363 0.552 8.274 1.00 94.38 103 ILE A O 1
ATOM 822 N N . SER A 1 104 ? -0.886 -1.443 9.168 1.00 92.44 104 SER A N 1
ATOM 823 C CA . SER A 1 104 ? 0.453 -2.030 9.155 1.00 92.44 104 SER A CA 1
ATOM 824 C C . SER A 1 104 ? 0.448 -3.199 8.190 1.00 92.44 104 SER A C 1
ATOM 826 O O . SER A 1 104 ? -0.151 -4.235 8.475 1.00 92.44 104 SER A O 1
ATOM 828 N N . VAL A 1 105 ? 1.101 -3.024 7.048 1.00 91.25 105 VAL A N 1
ATOM 829 C CA . VAL A 1 105 ? 1.216 -4.063 6.029 1.00 91.25 105 VAL A CA 1
ATOM 830 C C . VAL A 1 105 ? 2.322 -5.025 6.421 1.00 91.25 105 VAL A C 1
ATOM 832 O O . VAL A 1 105 ? 3.418 -4.588 6.776 1.00 91.25 105 VAL A O 1
ATOM 835 N N . LEU A 1 106 ? 2.007 -6.315 6.365 1.00 86.69 106 LEU A N 1
ATOM 836 C CA . LEU A 1 106 ? 2.965 -7.395 6.540 1.00 86.69 106 LEU A CA 1
ATOM 837 C C . LEU A 1 106 ? 3.904 -7.418 5.333 1.00 86.69 106 LEU A C 1
ATOM 839 O O . LEU A 1 106 ? 3.473 -7.583 4.193 1.00 86.69 106 LEU A O 1
ATOM 843 N N . ASP A 1 107 ? 5.185 -7.233 5.606 1.00 78.12 107 ASP A N 1
ATOM 844 C CA . ASP A 1 107 ? 6.271 -7.225 4.637 1.00 78.12 107 ASP A CA 1
ATOM 845 C C . ASP A 1 107 ? 7.433 -8.090 5.163 1.00 78.12 107 ASP A C 1
ATOM 847 O O . ASP A 1 107 ? 7.466 -8.480 6.327 1.00 78.12 107 ASP A O 1
ATOM 851 N N . GLY A 1 108 ? 8.424 -8.393 4.331 1.00 70.06 108 GLY A N 1
ATOM 852 C CA . GLY A 1 108 ? 9.609 -9.150 4.731 1.00 70.06 108 GLY A CA 1
ATOM 853 C C . GLY A 1 108 ? 9.429 -10.669 4.691 1.00 70.06 108 GLY A C 1
ATOM 854 O O . GLY A 1 108 ? 8.665 -11.206 3.888 1.00 70.06 108 GLY A O 1
ATOM 855 N N . LYS A 1 109 ? 10.244 -11.374 5.480 1.00 71.31 109 LYS A N 1
ATOM 856 C CA . LYS A 1 109 ? 10.230 -12.840 5.560 1.00 71.31 109 LYS A CA 1
ATOM 857 C C . LYS A 1 109 ? 9.179 -13.299 6.568 1.00 71.31 109 LYS A C 1
ATOM 859 O O . LYS A 1 109 ? 8.854 -12.560 7.487 1.00 71.31 109 LYS A O 1
ATOM 864 N N . ILE A 1 110 ? 8.692 -14.531 6.432 1.00 72.25 110 ILE A N 1
ATOM 865 C CA . ILE A 1 110 ? 7.724 -15.095 7.386 1.00 72.25 110 ILE A C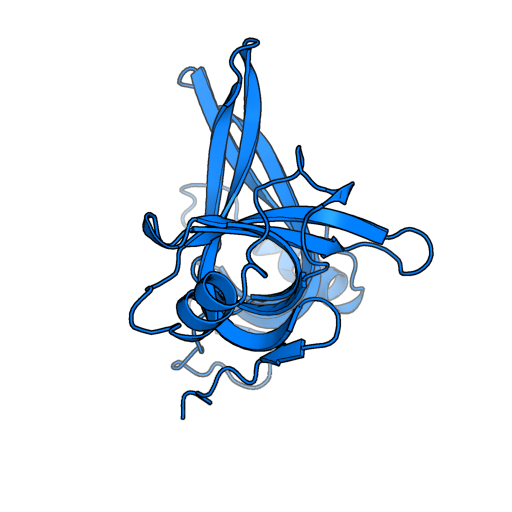A 1
ATOM 866 C C . ILE A 1 110 ? 8.367 -15.257 8.768 1.00 72.25 110 ILE A C 1
ATOM 868 O O . ILE A 1 110 ? 7.713 -15.005 9.775 1.00 72.25 110 ILE A O 1
ATOM 872 N N . GLU A 1 111 ? 9.646 -15.638 8.820 1.00 78.94 111 GLU A N 1
ATOM 873 C CA . GLU A 1 111 ? 10.365 -15.850 10.080 1.00 78.94 111 GLU A CA 1
ATOM 874 C C . GLU A 1 111 ? 10.717 -14.530 10.787 1.00 78.94 111 GLU A C 1
ATOM 876 O O . GLU A 1 111 ? 10.880 -14.498 12.003 1.00 78.94 111 GLU A O 1
ATOM 881 N N . GLU A 1 112 ? 10.808 -13.437 10.026 1.00 78.19 112 GLU A N 1
ATOM 882 C CA . GLU A 1 112 ? 11.163 -12.096 10.500 1.00 78.19 112 GLU A CA 1
ATOM 883 C C . GLU A 1 112 ? 10.260 -11.056 9.814 1.00 78.19 112 GLU A C 1
ATOM 885 O O . GLU A 1 112 ? 10.704 -10.340 8.902 1.00 78.19 112 GLU A O 1
ATOM 890 N N . PRO A 1 113 ? 8.968 -10.998 10.193 1.00 74.44 113 PRO A N 1
ATOM 891 C CA . PRO A 1 113 ? 8.024 -10.101 9.553 1.00 74.44 113 PRO A CA 1
ATOM 892 C C . PRO A 1 113 ? 8.385 -8.655 9.882 1.00 74.44 113 PRO A C 1
ATOM 894 O O . PRO A 1 113 ? 8.587 -8.278 11.038 1.00 74.44 113 PRO A O 1
ATOM 897 N N . ASN A 1 114 ? 8.430 -7.831 8.846 1.00 82.25 114 ASN A N 1
ATOM 898 C CA . ASN A 1 114 ? 8.513 -6.390 8.959 1.00 82.25 114 ASN A CA 1
ATOM 899 C C . ASN A 1 114 ? 7.122 -5.783 8.757 1.00 82.25 114 ASN A C 1
ATOM 901 O O . ASN A 1 114 ? 6.278 -6.332 8.052 1.00 82.25 114 ASN A O 1
ATOM 905 N N . TYR A 1 115 ? 6.892 -4.620 9.354 1.00 85.25 115 TYR A N 1
ATOM 906 C CA . TYR A 1 115 ? 5.625 -3.917 9.237 1.00 85.25 115 TYR A CA 1
ATOM 907 C C . TYR A 1 115 ? 5.851 -2.539 8.643 1.00 85.25 115 TYR A C 1
ATOM 909 O O . TYR A 1 115 ? 6.548 -1.704 9.221 1.00 85.25 115 TYR A O 1
ATOM 917 N N . GLN A 1 116 ? 5.213 -2.278 7.507 1.00 89.56 116 GLN A N 1
ATOM 918 C CA . GLN A 1 116 ? 5.198 -0.952 6.909 1.00 89.56 116 GLN A CA 1
ATOM 919 C C . GLN A 1 116 ? 3.861 -0.270 7.199 1.00 89.56 116 GLN A C 1
ATOM 921 O O . GLN A 1 116 ? 2.800 -0.758 6.814 1.00 89.56 116 GLN A O 1
ATOM 926 N N . SER A 1 117 ? 3.905 0.893 7.854 1.00 91.38 117 SER A N 1
ATOM 927 C CA . SER A 1 117 ? 2.702 1.700 8.062 1.00 91.38 117 SER A CA 1
ATOM 928 C C . SER A 1 117 ? 2.297 2.443 6.790 1.00 91.38 117 SER A C 1
ATOM 930 O O . SER A 1 117 ? 3.126 3.136 6.190 1.00 91.38 117 SER A O 1
ATOM 932 N N . LEU A 1 118 ? 1.016 2.341 6.439 1.00 94.56 118 LEU A N 1
ATOM 933 C CA . LEU A 1 118 ? 0.360 3.086 5.365 1.00 94.56 118 LEU A CA 1
ATOM 934 C C . LEU A 1 118 ? -0.791 3.915 5.942 1.00 94.56 118 LEU A C 1
ATOM 936 O O . LEU A 1 118 ? -1.513 3.467 6.835 1.00 94.56 118 LEU A O 1
ATOM 940 N N . ASN A 1 119 ? -0.960 5.110 5.389 1.00 95.88 119 ASN A N 1
ATOM 941 C CA . ASN A 1 119 ? -2.146 5.932 5.563 1.00 95.88 119 ASN A CA 1
ATOM 942 C C . ASN A 1 119 ? -3.079 5.673 4.380 1.00 95.88 119 ASN A C 1
ATOM 944 O O . ASN A 1 119 ? -2.633 5.717 3.232 1.00 95.88 119 ASN A O 1
ATOM 948 N N . VAL A 1 120 ? -4.350 5.396 4.643 1.00 96.62 120 VAL A N 1
ATOM 949 C CA . VAL A 1 120 ? -5.313 5.045 3.598 1.00 96.62 120 VAL A CA 1
ATOM 950 C C . VAL A 1 120 ? -6.554 5.905 3.750 1.00 96.62 120 VAL A C 1
ATOM 952 O O . VAL A 1 120 ? -7.183 5.903 4.804 1.00 96.62 120 VAL A O 1
ATOM 955 N N . ASN A 1 121 ? -6.908 6.628 2.695 1.00 97.00 121 ASN A N 1
ATOM 956 C CA . ASN A 1 121 ? -8.185 7.326 2.613 1.00 97.00 121 ASN A CA 1
ATOM 957 C C . ASN A 1 121 ? -9.237 6.382 2.025 1.00 97.00 121 ASN A C 1
ATOM 959 O O . ASN A 1 121 ? -8.912 5.515 1.213 1.00 97.00 121 ASN A O 1
ATOM 963 N N . PHE A 1 122 ? -10.495 6.551 2.404 1.00 94.94 122 PHE A N 1
ATOM 964 C CA . PHE A 1 122 ? -11.609 5.806 1.822 1.00 94.94 122 PHE A CA 1
ATOM 965 C C . PHE A 1 122 ? -12.831 6.709 1.634 1.00 94.94 122 PHE A C 1
ATOM 967 O O . PHE A 1 122 ? -12.811 7.868 2.032 1.00 94.94 122 PHE A O 1
ATOM 974 N N . ASP A 1 123 ? -13.880 6.187 1.005 1.00 93.00 123 ASP A N 1
ATOM 975 C CA . ASP A 1 123 ? -15.199 6.823 0.960 1.00 93.00 123 ASP A CA 1
ATOM 976 C C . ASP A 1 123 ? -16.129 6.108 1.948 1.00 93.00 123 ASP A C 1
ATOM 978 O O . ASP A 1 123 ? -16.449 4.930 1.780 1.00 93.00 123 ASP A O 1
ATOM 982 N N . ALA A 1 124 ? -16.555 6.807 3.001 1.00 90.19 124 ALA A N 1
ATOM 983 C CA . ALA A 1 124 ? -17.428 6.245 4.027 1.00 90.19 124 ALA A CA 1
ATOM 984 C C . ALA A 1 124 ? -18.755 5.698 3.472 1.00 90.19 124 ALA A C 1
ATOM 986 O O . ALA A 1 124 ? -19.281 4.732 4.024 1.00 90.19 124 ALA A O 1
ATOM 987 N N . GLN A 1 125 ? -19.278 6.261 2.375 1.00 89.50 125 GLN A N 1
ATOM 988 C CA . GLN A 1 125 ? -20.500 5.762 1.737 1.00 89.50 125 GLN A CA 1
ATOM 989 C C . GLN A 1 125 ? -20.254 4.458 0.972 1.00 89.50 125 GLN A C 1
ATOM 991 O O . GLN A 1 125 ? -21.105 3.569 0.978 1.00 89.50 125 GLN A O 1
ATOM 996 N N . ALA A 1 126 ? -19.084 4.318 0.345 1.00 89.62 126 ALA A N 1
ATOM 997 C CA . ALA A 1 126 ? -18.699 3.112 -0.385 1.00 89.62 126 ALA A CA 1
ATOM 998 C C . ALA A 1 126 ? -18.329 1.938 0.540 1.00 89.62 126 ALA A C 1
ATOM 1000 O O . ALA A 1 126 ? -18.420 0.781 0.130 1.00 89.62 126 ALA A O 1
ATOM 1001 N N . PHE A 1 127 ? -17.935 2.220 1.787 1.00 91.62 127 PHE A N 1
ATOM 1002 C CA . PHE A 1 127 ? -17.479 1.218 2.754 1.00 91.62 127 PHE A CA 1
ATOM 1003 C C . PHE A 1 127 ? -18.299 1.243 4.060 1.00 91.62 127 PHE A C 1
ATOM 1005 O O . PHE A 1 127 ? -17.749 1.524 5.131 1.00 91.62 127 PHE A O 1
ATOM 1012 N N . PRO A 1 128 ? -19.601 0.880 4.015 1.00 90.25 128 PRO A N 1
ATOM 1013 C CA . PRO A 1 128 ? -20.486 0.887 5.188 1.00 90.25 128 PRO A CA 1
ATOM 1014 C C . PRO A 1 128 ? -20.046 -0.086 6.290 1.00 90.25 128 PRO A C 1
ATOM 1016 O O . PRO A 1 128 ? -20.415 0.081 7.449 1.00 90.25 128 PRO A O 1
ATOM 1019 N N . VAL A 1 129 ? -19.200 -1.065 5.956 1.00 91.69 129 VAL A N 1
ATOM 1020 C CA . VAL A 1 129 ? -18.605 -2.005 6.914 1.00 91.69 129 VAL A CA 1
ATOM 1021 C C . VAL A 1 129 ? -17.888 -1.306 8.074 1.00 91.69 129 VAL A C 1
ATOM 1023 O O . VAL A 1 129 ? -17.896 -1.795 9.199 1.00 91.69 129 VAL A O 1
ATOM 1026 N N . PHE A 1 130 ? -17.306 -0.127 7.843 1.00 92.81 130 PHE A N 1
ATOM 1027 C CA . PHE A 1 130 ? -16.657 0.629 8.913 1.00 92.81 130 PHE A CA 1
ATOM 1028 C C . PHE A 1 130 ? -17.666 1.282 9.867 1.00 92.81 130 PHE A C 1
ATOM 1030 O O . PHE A 1 130 ? -17.377 1.399 11.058 1.00 92.81 130 PHE A O 1
ATOM 1037 N N . ALA A 1 131 ? -18.860 1.642 9.386 1.00 91.88 131 ALA A N 1
ATOM 1038 C CA . ALA A 1 131 ? -19.955 2.086 10.247 1.00 91.88 131 ALA A CA 1
ATOM 1039 C C . ALA A 1 131 ? -20.492 0.921 11.096 1.00 91.88 131 ALA A C 1
ATOM 1041 O O . ALA A 1 131 ? -20.748 1.084 12.289 1.00 91.88 131 ALA A O 1
ATOM 1042 N N . GLU A 1 132 ? -20.592 -0.277 10.511 1.00 92.38 132 GLU A N 1
ATOM 1043 C CA . GLU A 1 132 ? -20.957 -1.497 11.239 1.00 92.38 132 GLU A CA 1
ATOM 1044 C C . GLU A 1 132 ? -19.945 -1.797 12.355 1.00 92.38 132 GLU A C 1
ATOM 1046 O O . GLU A 1 132 ? -20.324 -1.910 13.522 1.00 92.38 132 GLU A O 1
ATOM 1051 N N . MET A 1 133 ? -18.645 -1.806 12.041 1.00 93.75 133 MET A N 1
ATOM 1052 C CA . MET A 1 133 ? -17.586 -1.959 13.045 1.00 93.75 133 MET A CA 1
ATOM 1053 C C . MET A 1 133 ? -17.664 -0.900 14.153 1.00 93.75 133 MET A C 1
ATOM 1055 O O . MET A 1 133 ? -17.425 -1.211 15.322 1.00 93.75 133 MET A O 1
ATOM 1059 N N . GLN A 1 134 ? -17.992 0.351 13.810 1.00 92.25 134 GLN A N 1
ATOM 1060 C CA . GLN A 1 134 ? -18.166 1.429 14.784 1.00 92.25 134 GLN A CA 1
ATOM 1061 C C . GLN A 1 134 ? -19.339 1.150 15.729 1.00 92.25 134 GLN A C 1
ATOM 1063 O O . GLN A 1 134 ? -19.184 1.318 16.940 1.00 92.25 134 GLN A O 1
ATOM 1068 N N . SER A 1 135 ? -20.470 0.675 15.202 1.00 93.00 135 SER A N 1
ATOM 1069 C CA . SER A 1 135 ? -21.654 0.320 15.998 1.00 93.00 135 SER A CA 1
ATOM 1070 C C . SER A 1 135 ? -21.394 -0.827 16.982 1.00 93.00 135 SER A C 1
ATOM 1072 O O . SER A 1 135 ? -21.948 -0.840 18.078 1.00 93.00 135 SER A O 1
ATOM 1074 N N . LEU A 1 136 ? -20.486 -1.739 16.624 1.00 93.38 136 LEU A N 1
ATOM 1075 C CA . LEU A 1 136 ? -20.065 -2.874 17.446 1.00 93.38 136 LEU A CA 1
ATOM 1076 C C . LEU A 1 136 ? -18.891 -2.546 18.385 1.00 93.38 136 LEU A C 1
ATOM 1078 O O . LEU A 1 136 ? -18.397 -3.430 19.077 1.00 93.38 136 LEU A O 1
ATOM 1082 N N . ALA A 1 137 ? -18.422 -1.294 18.411 1.00 92.62 137 ALA A N 1
ATOM 1083 C CA . ALA A 1 137 ? -17.246 -0.860 19.168 1.00 92.62 137 ALA A CA 1
ATOM 1084 C C . ALA A 1 137 ? -15.939 -1.612 18.817 1.00 92.62 137 ALA A C 1
ATOM 1086 O O . ALA A 1 137 ? -15.018 -1.671 19.630 1.00 92.62 137 ALA A O 1
ATOM 1087 N N . LEU A 1 138 ? -15.822 -2.113 17.582 1.00 94.44 138 LEU A N 1
ATOM 1088 C CA . LEU A 1 138 ? -14.672 -2.883 17.082 1.00 94.44 138 LEU A CA 1
ATOM 1089 C C . LEU A 1 138 ? -13.632 -2.024 16.342 1.00 94.44 138 LEU A C 1
ATOM 1091 O O . LEU A 1 138 ? -12.692 -2.544 15.743 1.00 94.44 138 LEU A O 1
ATOM 1095 N N . MET A 1 139 ? -13.790 -0.700 16.353 1.00 93.31 139 MET A N 1
ATOM 1096 C CA . MET A 1 139 ? -12.896 0.220 15.646 1.00 93.31 139 MET A CA 1
ATOM 1097 C C . MET A 1 139 ? -11.596 0.459 16.421 1.00 93.31 139 MET A C 1
ATOM 1099 O O . MET A 1 139 ? -11.652 0.971 17.546 1.00 93.31 139 MET A O 1
ATOM 1103 N N . PRO A 1 140 ? -10.419 0.167 15.833 1.00 93.75 140 PRO A N 1
ATOM 1104 C CA . PRO A 1 140 ? -9.138 0.472 16.458 1.00 93.75 140 PRO A CA 1
ATOM 1105 C C . PRO A 1 140 ? -8.950 1.979 16.651 1.00 93.75 140 PRO A C 1
ATOM 1107 O O . PRO A 1 140 ? -9.203 2.765 15.739 1.00 93.75 140 PRO A O 1
ATOM 1110 N N . LYS A 1 141 ? -8.452 2.382 17.826 1.00 93.12 141 LYS A N 1
ATOM 1111 C CA . LYS A 1 141 ? -8.273 3.790 18.233 1.00 93.12 141 LYS A CA 1
ATOM 1112 C C . LYS A 1 141 ? -6.801 4.206 18.258 1.00 93.12 141 LYS A C 1
ATOM 1114 O O . LYS A 1 141 ? -6.352 4.930 19.152 1.00 93.12 141 LYS A O 1
ATOM 1119 N N . GLY A 1 142 ? -6.014 3.681 17.327 1.00 89.44 142 GLY A N 1
ATOM 1120 C CA . GLY A 1 142 ? -4.588 3.955 17.221 1.00 89.44 142 GLY A CA 1
ATOM 1121 C C . GLY A 1 142 ? -3.719 3.146 18.186 1.00 89.44 142 GLY A C 1
ATOM 1122 O O . GLY A 1 142 ? -4.180 2.512 19.136 1.00 89.44 142 GLY A O 1
ATOM 1123 N N . ILE A 1 143 ? -2.405 3.207 17.952 1.00 82.56 143 ILE A N 1
ATOM 1124 C CA . ILE A 1 143 ? -1.410 2.337 18.603 1.00 82.56 143 ILE A CA 1
ATOM 1125 C C . ILE A 1 143 ? -1.293 2.531 20.121 1.00 82.56 143 ILE A C 1
ATOM 1127 O O . ILE A 1 143 ? -0.874 1.623 20.832 1.00 82.56 143 ILE A O 1
ATOM 1131 N N . LYS A 1 144 ? -1.686 3.704 20.635 1.00 88.31 144 LYS A N 1
ATOM 1132 C CA . LYS A 1 144 ? -1.698 3.982 22.081 1.00 88.31 144 LYS A CA 1
ATOM 1133 C C . LYS A 1 144 ? -2.700 3.101 22.830 1.00 88.31 144 LYS A C 1
ATOM 1135 O O . LYS A 1 144 ? -2.495 2.835 24.005 1.00 88.31 144 LYS A O 1
ATOM 1140 N N . ASN A 1 145 ? -3.737 2.632 22.139 1.00 89.62 145 ASN A N 1
ATOM 1141 C CA . ASN A 1 145 ? -4.789 1.779 22.681 1.00 89.62 145 ASN A CA 1
ATOM 1142 C C . ASN A 1 145 ? -4.604 0.309 22.263 1.00 89.62 145 ASN A C 1
ATOM 1144 O O . ASN A 1 145 ? -5.558 -0.454 22.279 1.00 89.62 145 ASN A O 1
ATOM 1148 N N . LYS A 1 146 ? -3.390 -0.109 21.863 1.00 86.06 146 LYS A N 1
ATOM 1149 C CA . LYS A 1 146 ? -3.148 -1.443 21.279 1.00 86.06 146 LYS A CA 1
ATOM 1150 C C . LYS A 1 146 ? -3.660 -2.619 22.118 1.00 86.06 146 LYS A C 1
ATOM 1152 O O . LYS A 1 146 ? -4.067 -3.614 21.540 1.00 86.06 146 LYS A O 1
ATOM 1157 N N . GLU A 1 147 ? -3.630 -2.501 23.445 1.00 88.50 147 GLU A N 1
ATOM 1158 C CA . GLU A 1 147 ? -4.047 -3.572 24.361 1.00 88.50 147 GLU A CA 1
ATOM 1159 C C . GLU A 1 147 ? -5.575 -3.702 24.456 1.00 88.50 147 GLU A C 1
ATOM 1161 O O . GLU A 1 147 ? -6.078 -4.774 24.769 1.00 88.50 147 GLU A O 1
ATOM 1166 N N . SER A 1 148 ? -6.313 -2.616 24.200 1.00 89.50 148 SER A N 1
ATOM 1167 C CA . SER A 1 148 ? -7.779 -2.569 24.282 1.00 89.50 148 SER A CA 1
ATOM 1168 C C . SER A 1 148 ? -8.471 -2.497 22.920 1.00 89.50 148 SER A C 1
ATOM 1170 O O . SER A 1 148 ? -9.690 -2.627 22.849 1.00 89.50 148 SER A O 1
ATOM 1172 N N . ASN A 1 149 ? -7.718 -2.270 21.843 1.00 91.25 149 ASN A N 1
ATOM 1173 C CA . ASN A 1 149 ? -8.236 -2.315 20.483 1.00 91.25 149 ASN A CA 1
ATOM 1174 C C . ASN A 1 149 ? -8.641 -3.746 20.117 1.00 91.25 149 ASN A C 1
ATOM 1176 O O . ASN A 1 149 ? -7.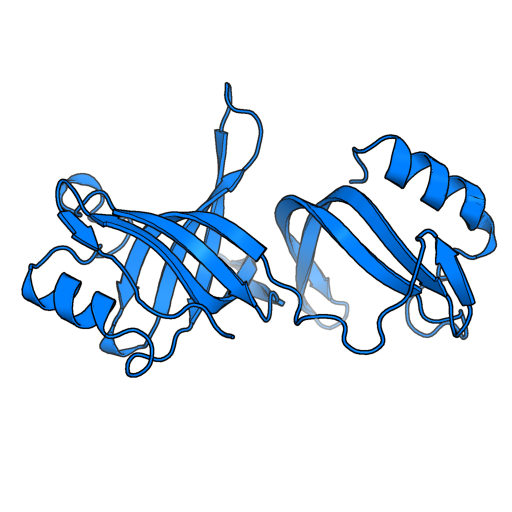907 -4.695 20.398 1.00 91.25 149 ASN A O 1
ATOM 1180 N N . ALA A 1 150 ? -9.742 -3.867 19.374 1.00 91.44 150 ALA A N 1
ATOM 1181 C CA . ALA A 1 150 ? -10.045 -5.087 18.642 1.00 91.44 150 ALA A CA 1
ATOM 1182 C C . ALA A 1 150 ? -8.873 -5.452 17.719 1.00 91.44 150 ALA A C 1
ATOM 1184 O O . ALA A 1 150 ? -8.234 -4.587 17.101 1.00 91.44 150 ALA A O 1
ATOM 1185 N N . LYS A 1 151 ? -8.593 -6.746 17.599 1.00 92.88 151 LYS A N 1
ATOM 1186 C CA . LYS A 1 151 ? -7.569 -7.270 16.698 1.00 92.88 151 LYS A CA 1
ATOM 1187 C C . LYS A 1 151 ? -8.152 -7.343 15.299 1.00 92.88 151 LYS A C 1
ATOM 1189 O O . LYS A 1 151 ? -8.875 -8.280 14.968 1.00 92.88 151 LYS A O 1
ATOM 1194 N N . VAL A 1 152 ? -7.832 -6.347 14.478 1.00 94.12 152 VAL A N 1
ATOM 1195 C CA . VAL A 1 152 ? -8.377 -6.248 13.123 1.00 94.12 152 VAL A CA 1
ATOM 1196 C C . VAL A 1 152 ? -7.348 -6.682 12.087 1.00 94.12 152 VAL A C 1
ATOM 1198 O O . VAL A 1 152 ? -6.370 -5.977 11.831 1.00 94.12 152 VAL A O 1
ATOM 1201 N N . PHE A 1 153 ? -7.591 -7.831 11.464 1.00 93.75 153 PHE A N 1
ATOM 1202 C CA . PHE A 1 153 ? -6.838 -8.328 10.315 1.00 93.75 153 PHE A CA 1
ATOM 1203 C C . PHE A 1 153 ? -7.624 -8.082 9.026 1.00 93.75 153 PHE A C 1
ATOM 1205 O O . PHE A 1 153 ? -8.837 -8.290 8.974 1.00 93.75 153 PHE A O 1
ATOM 1212 N N . CYS A 1 154 ? -6.936 -7.667 7.966 1.00 92.94 154 CYS A N 1
ATOM 1213 C CA . CYS A 1 154 ? -7.574 -7.340 6.700 1.00 92.94 154 CYS A CA 1
ATOM 1214 C C . CYS A 1 154 ? -6.683 -7.597 5.482 1.00 92.94 154 CYS A C 1
ATOM 1216 O O . CYS A 1 154 ? -5.456 -7.501 5.541 1.00 92.94 154 CYS A O 1
ATOM 1218 N N . ILE A 1 155 ? -7.335 -7.892 4.358 1.00 92.31 155 ILE A N 1
ATOM 1219 C CA . ILE A 1 155 ? -6.739 -7.906 3.025 1.00 92.31 155 ILE A CA 1
ATOM 1220 C C . ILE A 1 155 ? -7.428 -6.806 2.224 1.00 92.31 155 ILE A C 1
ATOM 1222 O O . ILE A 1 155 ? -8.605 -6.925 1.873 1.00 92.31 155 ILE A O 1
ATOM 1226 N N . LEU A 1 156 ? -6.699 -5.726 1.957 1.00 92.19 156 LEU A N 1
ATOM 1227 C CA . LEU A 1 156 ? -7.223 -4.527 1.305 1.00 92.19 156 LEU A CA 1
ATOM 1228 C C . LEU A 1 156 ? -6.644 -4.391 -0.101 1.00 92.19 156 LEU A C 1
ATOM 1230 O O . LEU A 1 156 ? -5.457 -4.625 -0.308 1.00 92.19 156 LEU A O 1
ATOM 1234 N N . SER A 1 157 ? -7.467 -3.987 -1.064 1.00 91.81 157 SER A N 1
ATOM 1235 C CA . SER A 1 157 ? -6.999 -3.521 -2.367 1.00 91.81 157 SER A CA 1
ATOM 1236 C C . SER A 1 157 ? -6.837 -2.009 -2.322 1.00 91.81 157 SER A C 1
ATOM 1238 O O . SER A 1 157 ? -7.802 -1.298 -2.043 1.00 91.81 157 SER A O 1
ATOM 1240 N N . LEU A 1 158 ? -5.624 -1.524 -2.570 1.00 92.50 158 LEU A N 1
ATOM 1241 C CA . LEU A 1 158 ? -5.271 -0.110 -2.499 1.00 92.50 158 LEU A CA 1
ATOM 1242 C C . LEU A 1 158 ? -4.870 0.419 -3.876 1.00 92.50 158 LEU A C 1
ATOM 1244 O O . LEU A 1 158 ? -4.146 -0.260 -4.598 1.00 92.50 158 LEU A O 1
ATOM 1248 N N . THR A 1 159 ? -5.267 1.641 -4.206 1.00 91.69 159 THR A N 1
ATOM 1249 C CA . THR A 1 159 ? -4.854 2.360 -5.422 1.00 91.69 159 THR A CA 1
ATOM 1250 C C . THR A 1 159 ? -4.224 3.707 -5.057 1.00 91.69 159 THR A C 1
ATOM 1252 O O . THR A 1 159 ? -4.178 4.094 -3.886 1.00 91.69 159 THR A O 1
ATOM 1255 N N . GLY A 1 160 ? -3.669 4.419 -6.043 1.00 90.12 160 GLY A N 1
ATOM 1256 C CA . GLY A 1 160 ? -3.161 5.783 -5.836 1.00 90.12 160 GLY A CA 1
ATOM 1257 C C . GLY A 1 160 ? -1.997 5.886 -4.843 1.00 90.12 160 GLY A C 1
ATOM 1258 O O . GLY A 1 160 ? -1.888 6.869 -4.111 1.00 90.12 160 GLY A O 1
ATOM 1259 N N . LEU A 1 161 ? -1.136 4.864 -4.790 1.00 91.38 161 LEU A N 1
ATOM 1260 C CA . LEU A 1 161 ? 0.024 4.831 -3.900 1.00 91.38 161 LEU A CA 1
ATOM 1261 C C . LEU A 1 161 ? 0.968 6.011 -4.158 1.00 91.38 161 LEU A C 1
ATOM 1263 O O . LEU A 1 161 ? 1.539 6.151 -5.239 1.00 91.38 161 LEU A O 1
ATOM 1267 N N . THR A 1 162 ? 1.186 6.828 -3.131 1.00 92.94 162 THR A N 1
ATOM 1268 C CA . THR A 1 162 ? 2.066 7.998 -3.180 1.00 92.94 162 THR A CA 1
ATOM 1269 C C . THR A 1 162 ? 2.955 8.082 -1.942 1.00 92.94 162 THR A C 1
ATOM 1271 O O . THR A 1 162 ? 2.645 7.544 -0.878 1.00 92.94 162 THR A O 1
ATOM 1274 N N . ALA A 1 163 ? 4.097 8.755 -2.085 1.00 94.50 163 ALA A N 1
ATOM 1275 C CA . ALA A 1 163 ? 5.012 9.049 -0.989 1.00 94.50 163 ALA A CA 1
ATOM 1276 C C . ALA A 1 163 ? 4.989 10.545 -0.675 1.00 94.50 163 ALA A C 1
ATOM 1278 O O . ALA A 1 163 ? 5.152 11.368 -1.573 1.00 94.50 163 ALA A O 1
ATOM 1279 N N . SER A 1 164 ? 4.861 10.891 0.606 1.00 95.12 164 SER A N 1
ATOM 1280 C CA . SER A 1 164 ? 4.922 12.278 1.074 1.00 95.12 164 SER A CA 1
ATOM 1281 C C . SER A 1 164 ? 6.001 12.449 2.133 1.00 95.12 164 SER A C 1
ATOM 1283 O O . SER A 1 164 ? 6.056 11.685 3.097 1.00 95.12 164 SER A O 1
ATOM 1285 N N . GLY A 1 165 ? 6.851 13.461 1.957 1.00 95.06 165 GLY A N 1
ATOM 1286 C CA . GLY A 1 165 ? 7.882 13.850 2.917 1.00 95.06 165 GLY A CA 1
ATOM 1287 C C . GLY A 1 165 ? 7.347 14.877 3.910 1.00 95.06 165 GLY A C 1
ATOM 1288 O O . GLY A 1 165 ? 6.519 15.707 3.546 1.00 95.06 165 GLY A O 1
ATOM 1289 N N . PHE A 1 166 ? 7.798 14.824 5.161 1.00 94.38 166 PHE A N 1
ATOM 1290 C CA . PHE A 1 166 ? 7.424 15.791 6.195 1.00 94.38 166 PHE A CA 1
ATOM 1291 C C . PHE A 1 166 ? 8.510 15.921 7.269 1.00 94.38 166 PHE A C 1
ATOM 1293 O O . PHE A 1 166 ? 9.325 15.016 7.454 1.00 94.38 166 PHE A O 1
ATOM 1300 N N . LYS A 1 167 ? 8.503 17.043 7.997 1.00 93.44 167 LYS A N 1
ATOM 1301 C CA . LYS A 1 167 ? 9.322 17.227 9.204 1.00 93.44 167 LYS A CA 1
ATOM 1302 C C . LYS A 1 167 ? 8.538 16.818 10.444 1.00 93.44 167 LYS A C 1
ATOM 1304 O O . LYS A 1 167 ? 7.366 17.173 10.578 1.00 93.44 167 LYS A O 1
ATOM 1309 N N . THR A 1 168 ? 9.164 16.075 11.350 1.00 91.69 168 THR A N 1
ATOM 1310 C CA . THR A 1 168 ? 8.589 15.810 12.673 1.00 91.69 168 THR A CA 1
ATOM 1311 C C . THR A 1 168 ? 8.651 17.064 13.543 1.00 91.69 168 THR A C 1
ATOM 1313 O O . THR A 1 168 ? 9.340 18.032 13.222 1.00 91.69 168 THR A O 1
ATOM 1316 N N . LYS A 1 169 ? 7.959 17.033 14.690 1.00 90.06 169 LYS A N 1
ATOM 1317 C CA . LYS A 1 169 ? 8.078 18.087 15.711 1.00 90.06 169 LYS A CA 1
ATOM 1318 C C . LYS A 1 169 ? 9.511 18.242 16.237 1.00 90.06 169 LYS A C 1
ATOM 1320 O O . LYS A 1 169 ? 9.876 19.329 16.659 1.00 90.06 169 LYS A O 1
ATOM 1325 N N . GLU A 1 170 ? 10.301 17.171 16.187 1.00 90.62 170 GLU A N 1
ATOM 1326 C CA . GLU A 1 170 ? 11.715 17.134 16.591 1.00 90.62 170 GLU A CA 1
ATOM 1327 C C . GLU A 1 170 ? 12.657 17.648 15.484 1.00 90.62 170 GLU A C 1
ATOM 1329 O O . GLU A 1 170 ? 13.850 17.799 15.714 1.00 90.62 170 GLU A O 1
ATOM 1334 N N . GLY A 1 171 ? 12.132 17.945 14.288 1.00 88.50 171 GLY A N 1
ATOM 1335 C CA . GLY A 1 171 ? 12.906 18.441 13.147 1.00 88.50 171 GLY A CA 1
ATOM 1336 C C . GLY A 1 171 ? 13.418 17.355 12.197 1.00 88.50 171 GLY A C 1
ATOM 1337 O O . GLY A 1 171 ? 13.973 17.695 11.151 1.00 88.50 171 GLY A O 1
ATOM 1338 N N . ASP A 1 172 ? 13.183 16.076 12.500 1.00 92.81 172 ASP A N 1
ATOM 1339 C CA . ASP A 1 172 ? 13.616 14.957 11.662 1.00 92.81 172 ASP A CA 1
ATOM 1340 C C . ASP A 1 172 ? 12.818 14.866 10.363 1.00 92.81 172 ASP A C 1
ATOM 1342 O O . ASP A 1 172 ? 11.591 14.992 10.338 1.00 92.81 172 ASP A O 1
ATOM 1346 N N . ASN A 1 173 ? 13.508 14.534 9.275 1.00 93.81 173 ASN A N 1
ATOM 1347 C CA . ASN A 1 173 ? 12.875 14.307 7.983 1.00 93.81 173 ASN A CA 1
ATOM 1348 C C . ASN A 1 173 ? 12.325 12.883 7.903 1.00 93.81 173 ASN A C 1
ATOM 1350 O O . ASN A 1 173 ? 13.083 11.915 7.816 1.00 93.81 173 ASN A O 1
ATOM 1354 N N . LYS A 1 174 ? 11.002 12.746 7.851 1.00 95.06 174 LYS A N 1
ATOM 1355 C CA . LYS A 1 174 ? 10.310 11.465 7.681 1.00 95.06 174 LYS A CA 1
ATOM 1356 C C . LYS A 1 174 ? 9.509 11.436 6.390 1.00 95.06 174 LYS A C 1
ATOM 1358 O O . LYS A 1 174 ? 9.332 12.443 5.705 1.00 95.06 174 LYS A O 1
ATOM 1363 N N . ALA A 1 175 ? 9.067 10.241 6.034 1.00 95.44 175 ALA A N 1
ATOM 1364 C CA . ALA A 1 175 ? 8.193 10.026 4.901 1.00 95.44 175 ALA A CA 1
ATOM 1365 C C . ALA A 1 175 ? 7.055 9.084 5.282 1.00 95.44 175 ALA A C 1
ATOM 1367 O O . ALA A 1 175 ? 7.194 8.250 6.177 1.00 95.44 175 ALA A O 1
ATOM 1368 N N . ALA A 1 176 ? 5.930 9.240 4.600 1.00 94.50 176 ALA A N 1
ATOM 1369 C CA . ALA A 1 176 ? 4.749 8.412 4.754 1.00 94.50 176 ALA A CA 1
ATOM 1370 C C . ALA A 1 176 ? 4.261 7.933 3.390 1.00 94.50 176 ALA A C 1
ATOM 1372 O O . ALA A 1 176 ? 4.450 8.613 2.379 1.00 94.50 176 ALA A O 1
ATOM 1373 N N . ILE A 1 177 ? 3.613 6.771 3.397 1.00 95.31 177 ILE A N 1
ATOM 1374 C CA . ILE A 1 177 ? 2.902 6.235 2.242 1.00 95.31 177 ILE A CA 1
ATOM 1375 C C . ILE A 1 177 ? 1.428 6.583 2.401 1.00 95.31 177 ILE A C 1
ATOM 1377 O O . ILE A 1 177 ? 0.862 6.383 3.479 1.00 95.31 177 ILE A O 1
ATOM 1381 N N . TRP A 1 178 ? 0.838 7.085 1.326 1.00 95.75 178 TRP A N 1
ATOM 1382 C CA . TRP A 1 178 ? -0.586 7.355 1.203 1.00 95.75 178 TRP A CA 1
ATOM 1383 C C . TRP A 1 178 ? -1.175 6.499 0.091 1.00 95.75 178 TRP A C 1
ATOM 1385 O O . TRP A 1 178 ? -0.513 6.257 -0.917 1.00 95.75 178 TRP A O 1
ATOM 1395 N N . ALA A 1 179 ? -2.404 6.040 0.285 1.00 95.62 179 ALA A N 1
ATOM 1396 C CA . ALA A 1 179 ? -3.165 5.300 -0.709 1.00 95.62 179 ALA A CA 1
ATOM 1397 C C . ALA A 1 179 ? -4.666 5.566 -0.547 1.00 95.62 179 ALA A C 1
ATOM 1399 O O . ALA A 1 179 ? -5.101 6.151 0.449 1.00 95.62 179 ALA A O 1
ATOM 1400 N N . SER A 1 180 ? -5.443 5.075 -1.502 1.00 95.38 180 SER A N 1
ATOM 1401 C CA . SER A 1 180 ? -6.902 5.064 -1.464 1.00 95.38 180 SER A CA 1
ATOM 1402 C C . SER A 1 180 ? -7.398 3.623 -1.382 1.00 95.38 180 SER A C 1
ATOM 1404 O O . SER A 1 180 ? -6.865 2.743 -2.060 1.00 95.38 180 SER A O 1
ATOM 1406 N N . LEU A 1 181 ? -8.397 3.362 -0.542 1.00 94.56 181 LEU A N 1
ATOM 1407 C CA . LEU A 1 181 ? -9.041 2.056 -0.461 1.00 94.56 181 LEU A CA 1
ATOM 1408 C C . LEU A 1 181 ? -9.937 1.853 -1.685 1.00 94.56 181 LEU A C 1
ATOM 1410 O O . LEU A 1 181 ? -10.883 2.607 -1.890 1.00 94.56 181 LEU A O 1
ATOM 1414 N N . ALA A 1 182 ? -9.650 0.817 -2.468 1.00 92.56 182 ALA A N 1
ATOM 1415 C CA . ALA A 1 182 ? -10.443 0.444 -3.634 1.00 92.56 182 ALA A CA 1
ATOM 1416 C C . ALA A 1 182 ? -11.438 -0.678 -3.316 1.00 92.56 182 ALA A C 1
ATOM 1418 O O . ALA A 1 182 ? -12.589 -0.624 -3.735 1.00 92.56 182 ALA A O 1
ATOM 1419 N N . SER A 1 183 ? -11.017 -1.694 -2.559 1.00 91.12 183 SER A N 1
ATOM 1420 C CA . SER A 1 183 ? -11.911 -2.769 -2.117 1.00 91.12 183 SER A CA 1
ATOM 1421 C C . SER A 1 183 ? -11.393 -3.491 -0.875 1.00 91.12 183 SER A C 1
ATOM 1423 O O . SER A 1 183 ? -10.207 -3.427 -0.537 1.00 91.12 183 SER A O 1
ATOM 1425 N N . ILE A 1 184 ? -12.292 -4.202 -0.196 1.00 91.75 184 ILE A N 1
ATOM 1426 C CA . ILE A 1 184 ? -11.988 -5.037 0.969 1.00 91.75 184 ILE A CA 1
ATOM 1427 C C . ILE A 1 184 ? -12.162 -6.489 0.537 1.00 91.75 184 ILE A C 1
ATOM 1429 O O . ILE A 1 184 ? -13.277 -6.929 0.284 1.00 91.75 184 ILE A O 1
ATOM 1433 N N . ARG A 1 185 ? -11.061 -7.238 0.438 1.00 89.81 185 ARG A N 1
ATOM 1434 C CA . ARG A 1 185 ? -11.110 -8.668 0.092 1.00 89.81 185 ARG A CA 1
ATOM 1435 C C . ARG A 1 185 ? -11.386 -9.539 1.314 1.00 89.81 185 ARG A C 1
ATOM 1437 O O . ARG A 1 185 ? -11.976 -10.604 1.190 1.00 89.81 185 ARG A O 1
ATOM 1444 N N . TYR A 1 186 ? -10.921 -9.104 2.481 1.00 91.44 186 TYR A N 1
ATOM 1445 C CA . TYR A 1 186 ? -11.145 -9.786 3.750 1.00 91.44 186 TYR A CA 1
ATOM 1446 C C . TYR A 1 186 ? -11.018 -8.794 4.901 1.00 91.44 186 TYR A C 1
ATOM 1448 O O . TYR A 1 186 ? -10.116 -7.953 4.888 1.00 91.44 186 TYR A O 1
ATOM 1456 N N . LEU A 1 187 ? -11.881 -8.911 5.905 1.00 93.75 187 LEU A N 1
ATOM 1457 C CA . LEU A 1 187 ? -11.830 -8.106 7.117 1.00 93.75 187 LEU A CA 1
ATOM 1458 C C . LEU A 1 187 ? -12.370 -8.929 8.285 1.00 93.75 187 LEU A C 1
ATOM 1460 O O . LEU A 1 187 ? -13.483 -9.441 8.239 1.00 93.75 187 LEU A O 1
ATOM 1464 N N . LYS A 1 188 ? -11.568 -9.066 9.335 1.00 94.44 188 LYS A N 1
ATOM 1465 C CA . LYS A 1 188 ? -11.942 -9.752 10.569 1.00 94.44 188 LYS A CA 1
ATOM 1466 C C . LYS A 1 188 ? -11.521 -8.889 11.748 1.00 94.44 188 LYS A C 1
ATOM 1468 O O . LYS A 1 188 ? -10.353 -8.514 11.816 1.00 94.44 188 LYS A O 1
ATOM 1473 N N . ALA A 1 189 ? -12.449 -8.594 12.650 1.00 93.88 189 ALA A N 1
ATOM 1474 C CA . ALA A 1 189 ? -12.181 -7.916 13.914 1.00 93.88 189 ALA A CA 1
ATOM 1475 C C . ALA A 1 189 ? -12.533 -8.855 15.068 1.00 93.88 189 ALA A C 1
ATOM 1477 O O . ALA A 1 189 ? -13.682 -9.283 15.181 1.00 93.88 189 ALA A O 1
ATOM 1478 N N . ASP A 1 190 ? -11.539 -9.189 15.890 1.00 92.00 190 ASP A N 1
ATOM 1479 C CA . ASP A 1 190 ? -11.637 -10.236 16.911 1.00 92.00 190 ASP A CA 1
ATOM 1480 C C . ASP A 1 190 ? -12.226 -11.520 16.314 1.00 92.00 190 ASP A C 1
ATOM 1482 O O . ASP A 1 190 ? -11.628 -12.073 15.394 1.00 92.00 190 ASP A O 1
ATOM 1486 N N . ASP A 1 191 ? -13.392 -11.976 16.767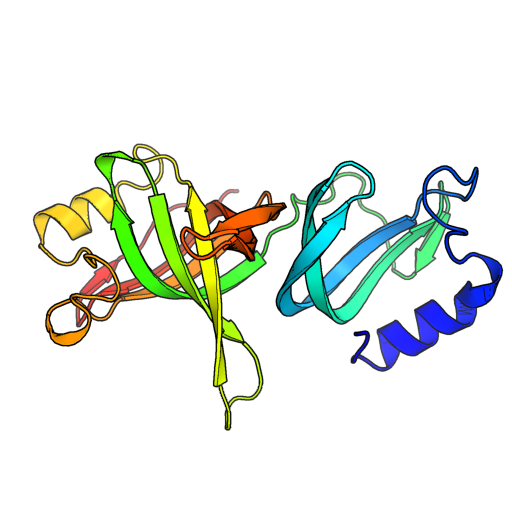 1.00 89.12 191 ASP A N 1
ATOM 1487 C CA . ASP A 1 191 ? -14.050 -13.182 16.251 1.00 89.12 191 ASP A CA 1
ATOM 1488 C C . ASP A 1 191 ? -15.115 -12.899 15.178 1.00 89.12 191 ASP A C 1
ATOM 1490 O O . ASP A 1 191 ? -15.715 -13.828 14.638 1.00 89.12 191 ASP A O 1
ATOM 1494 N N . THR A 1 192 ? -15.313 -11.631 14.808 1.00 89.00 192 THR A N 1
ATOM 1495 C CA . THR A 1 192 ? -16.322 -11.210 13.826 1.00 89.00 192 THR A CA 1
ATOM 1496 C C . THR A 1 192 ? -15.700 -11.047 12.443 1.00 89.00 192 THR A C 1
ATOM 1498 O O . THR A 1 192 ? -14.739 -10.296 12.262 1.00 89.00 192 THR A O 1
ATOM 1501 N N . VAL A 1 193 ? -16.253 -11.740 11.446 1.00 88.81 193 VAL A N 1
ATOM 1502 C CA . VAL A 1 193 ? -15.861 -11.595 10.038 1.00 88.81 193 VAL A CA 1
ATOM 1503 C C . VAL A 1 193 ? -16.827 -10.648 9.346 1.00 88.81 193 VAL A C 1
ATOM 1505 O O . VAL A 1 193 ? -18.036 -10.855 9.375 1.00 88.81 193 VAL A O 1
ATOM 1508 N N . PHE A 1 194 ? -16.269 -9.648 8.678 1.00 83.44 194 PHE A N 1
ATOM 1509 C CA . PHE A 1 194 ? -17.007 -8.687 7.883 1.00 83.44 194 PHE A CA 1
ATOM 1510 C C . PHE A 1 194 ? -16.797 -8.991 6.402 1.00 83.44 194 PHE A C 1
ATOM 1512 O O . PHE A 1 194 ? -15.673 -8.951 5.892 1.00 83.44 194 PHE A O 1
ATOM 1519 N N . ILE A 1 195 ? -17.883 -9.290 5.696 1.00 69.44 195 ILE A N 1
ATOM 1520 C CA . ILE A 1 195 ? -17.852 -9.539 4.254 1.00 69.44 195 ILE A CA 1
ATOM 1521 C C . ILE A 1 195 ? -18.210 -8.228 3.552 1.00 69.44 195 ILE A C 1
ATOM 1523 O O . ILE A 1 195 ? -19.376 -7.877 3.396 1.00 69.44 195 ILE A O 1
ATOM 1527 N N . GLY A 1 196 ? -17.181 -7.478 3.157 1.00 56.59 196 GLY A N 1
ATOM 1528 C CA . GLY A 1 196 ? -17.332 -6.256 2.371 1.00 56.59 196 GLY A CA 1
ATOM 1529 C C . GLY A 1 196 ? -17.653 -6.586 0.915 1.00 56.59 196 GLY A C 1
ATOM 1530 O O . GLY A 1 196 ? -16.757 -6.862 0.124 1.00 56.59 196 GLY A O 1
ATOM 1531 N N . GLY A 1 197 ? -18.935 -6.572 0.557 1.00 51.06 197 GLY A N 1
ATOM 1532 C CA . GLY A 1 197 ? -19.385 -6.786 -0.814 1.00 51.06 197 GLY A CA 1
ATOM 1533 C C . GLY A 1 197 ? -19.065 -5.605 -1.734 1.00 51.06 197 GLY A C 1
ATOM 1534 O O . GLY A 1 197 ? -19.692 -4.555 -1.635 1.00 51.06 197 GLY A O 1
ATOM 1535 N N . LYS A 1 198 ? -18.129 -5.814 -2.663 1.00 44.59 198 LYS A N 1
ATOM 1536 C CA . LYS A 1 198 ? -18.293 -5.571 -4.109 1.00 44.59 198 LYS A CA 1
ATOM 1537 C C . LYS A 1 198 ? -17.076 -6.147 -4.839 1.00 44.59 198 LYS A C 1
ATOM 1539 O O . LYS A 1 198 ? -15.980 -5.593 -4.766 1.00 44.59 198 LYS A O 1
ATOM 1544 N N . GLU A 1 199 ? -17.277 -7.246 -5.563 1.00 35.78 199 GLU A N 1
ATOM 1545 C CA . GLU A 1 199 ? -16.495 -7.474 -6.777 1.00 35.78 199 GLU A CA 1
ATOM 1546 C C . GLU A 1 199 ? -16.852 -6.322 -7.719 1.00 35.78 199 GLU A C 1
ATOM 1548 O O . GLU A 1 199 ? -18.012 -6.153 -8.096 1.00 35.78 199 GLU A O 1
ATOM 1553 N N . ALA A 1 200 ? -15.885 -5.455 -8.010 1.00 32.22 200 ALA A N 1
ATOM 1554 C CA . ALA A 1 200 ? -16.013 -4.598 -9.174 1.00 32.22 200 ALA A CA 1
ATOM 1555 C C . ALA A 1 200 ? -15.984 -5.531 -10.391 1.00 32.22 200 ALA A C 1
ATOM 1557 O O . ALA A 1 200 ? -15.008 -6.266 -10.560 1.00 32.22 200 ALA A O 1
ATOM 1558 N N . ALA A 1 201 ? -17.096 -5.558 -11.129 1.00 32.62 201 ALA A N 1
ATOM 1559 C CA . ALA A 1 201 ? -17.206 -6.210 -12.429 1.00 32.62 201 ALA A CA 1
ATOM 1560 C C . ALA A 1 201 ? -16.218 -5.601 -13.432 1.00 32.62 201 ALA A C 1
ATOM 1562 O O . ALA A 1 201 ? -15.962 -4.377 -13.323 1.00 32.62 201 ALA A O 1
#

Sequence (201 aa):
MVAGQPAKRLLWSLKERWPQGFNSQSDRWTADINIGSLSVASFNKKNGEVGAVLKGRLLNIRNLKIGNELVAGEEWNEQIPEPSYHAISYLNDCNFDKSFLKISVLDGKIEEPNYQSLNVNFDAQAFPVFAEMQSLALMPKGIKNKESNAKVFCILSLTGLTASGFKTKEGDNKAAIWASLASIRYLKADDTVFIGGKEAA

pLDDT: mean 85.8, std 11.41, range [32.22, 97.0]

Radius of gyration: 19.39 Å; chains: 1; bounding box: 44×40×53 Å

Secondary structure (DSSP, 8-state):
-B--HHHHHHHHHTGGGS--STT--PPPEEEEEEEEEEEEEEEE-TTSPEEEEEEEEEEEEEEEEETTEEEESS---SSPPP--EEEEEEEEEEETTTTEEEEEEEEE-SSSEEEEEEEEE--TTT-THHHHHHHTT---B-GGGTTTS--EEEEEEEEEEEEEEEE-TTS-EEEEEEEEEEEEEEEEETTEEE-------